Protein AF-A0A7J6TCJ9-F1 (afdb_monomer)

Organism: Perkinsus olseni (NCBI:txid32597)

Nearest PDB structures (foldseek):
  4j8g-assembly2_B  TM=9.022E-01  e=1.804E-10  Schizosaccharomyces pombe
  7s22-assembly1_A  TM=9.089E-01  e=1.099E-09  Schizosaccharomyces pombe
  8evl-assembly1_A  TM=9.127E-01  e=1.613E-09  Schizosaccharomyces pombe
  7v2w-assembly1_H  TM=7.581E-01  e=2.367E-09  Saccharomyces cerevisiae S288C
  8tid-assembly1_W  TM=6.369E-01  e=4.072E-07  Tetrahymena thermophila

Solvent-accessible surface area (backbone atoms only — not comparable to full-atom values): 16739 Å² total; per-residue (Å²): 138,80,87,88,88,87,84,89,84,86,88,82,92,80,90,77,82,78,88,77,82,79,76,83,80,81,81,84,82,80,67,94,77,75,74,81,82,80,75,91,73,89,65,86,64,64,60,61,60,52,52,59,50,50,52,56,53,48,57,58,51,62,66,60,77,70,70,65,88,71,73,84,77,81,81,87,78,90,66,98,53,58,77,63,29,65,30,65,27,78,70,47,83,41,35,35,40,34,11,17,55,78,21,29,33,40,35,33,36,54,51,95,95,46,76,45,85,68,43,66,39,42,75,56,87,26,30,17,45,15,37,32,45,21,63,75,36,51,35,36,40,39,14,11,52,64,18,37,37,37,31,37,49,43,68,52,58,70,40,97,82,44,68,45,60,61,58,78,37,78,34,77,76,70,83,33,28,23,43,22,47,41,45,36,57,84,37,48,30,39,35,31,21,14,53,76,13,34,32,42,28,28,36,50,49,96,55,103,74,44,53,46,77,72,34,63,38,67,85,80,42,91,27,28,17,57,42,68,46,56,40,84,86,47,67,32,35,38,37,34,24,79,67,48,30,39,39,32,28,30,63,90,77,38,46,74,76,46,73,50,64,79,47,71,65,58,53,51,48,53,51,51,49,54,54,56,60,66,65,65,81,78,82,84,85,81,134

InterPro domains:
  IPR001680 WD40 repeat [PF00400] (116-152)
  IPR001680 WD40 repeat [PF00400] (167-202)
  IPR001680 WD40 repeat [PF00400] (220-250)
  IPR001680 WD40 repeat [PS50082] (121-154)
  IPR001680 WD40 repeat [PS50082] (171-202)
  IPR001680 WD40 repeat [PS50082] (218-259)
  IPR001680 WD40 repeat [SM00320] (70-109)
  IPR001680 WD40 repeat [SM00320] (114-153)
  IPR001680 WD40 repeat [SM00320] (164-203)
  IPR001680 WD40 repeat [SM00320] (210-250)
  IPR015943 WD40/YVTN repeat-like-containing domain superfamily [G3DSA:2.130.10.10] (70-281)
  IPR019775 WD40 repeat, conserved site [PS00678] (140-154)
  IPR036322 WD40-repeat-containing domain superfamily [SSF50978] (79-257)
  IPR051179 Multifunctional WD repeat-containing protein [PTHR19857] (19-261)

Secondary structure (DSSP, 8-state):
-------------------------------TT----------TTHHHHHHHHHHHHHHHHHTTTT-------------SS-EEEEEE-SS-TTEEEEEETTS-EEEEEEETTEEEEEEEE---SS-EEEEEE-TTSSEEEEEETTS-EEEEEHHHHHSTT--SSS-SEEE--SSS-EEEEEE-TTSSEEEEEETTS-EEEEE--SSTTTT-EEEEE-SS-SS-EEEEEE-TTSS-EEEEETTSEEEEE-TTT--EEEEEE--HH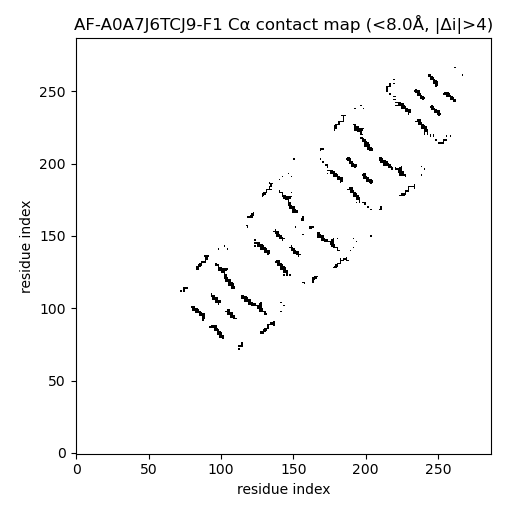HHHHHHHHHHHHHTSTTS----

pLDDT: mean 76.87, std 23.99, range [29.58, 98.62]

Structure (mmCIF, N/CA/C/O backbone):
data_AF-A0A7J6TCJ9-F1
#
_entry.id   AF-A0A7J6TCJ9-F1
#
loop_
_atom_site.group_PDB
_atom_site.id
_atom_site.type_symbol
_atom_site.label_atom_id
_atom_site.label_alt_id
_atom_site.label_comp_id
_atom_site.label_asym_id
_atom_site.label_entity_id
_atom_site.label_seq_id
_atom_site.pdbx_PDB_ins_code
_atom_site.Cartn_x
_atom_site.Cartn_y
_atom_site.Cartn_z
_atom_site.occupancy
_atom_site.B_iso_or_equiv
_atom_site.auth_seq_id
_atom_site.auth_comp_id
_atom_site.auth_asym_id
_atom_site.auth_atom_id
_atom_site.pdbx_PDB_model_num
ATOM 1 N N . MET A 1 1 ? 56.877 -35.461 18.879 1.00 40.47 1 MET A N 1
ATOM 2 C CA . MET A 1 1 ? 57.133 -36.526 17.887 1.00 40.47 1 MET A CA 1
ATOM 3 C C . MET A 1 1 ? 55.772 -36.875 17.297 1.00 40.47 1 MET A C 1
ATOM 5 O O . MET A 1 1 ? 55.010 -37.545 17.967 1.00 40.47 1 MET A O 1
ATOM 9 N N . SER A 1 2 ? 55.249 -36.148 16.312 1.00 33.81 2 SER A N 1
ATOM 10 C CA . SER A 1 2 ? 55.681 -35.976 14.910 1.00 33.81 2 SER A CA 1
ATOM 11 C C . SER A 1 2 ? 55.282 -37.160 14.005 1.00 33.81 2 SER A C 1
ATOM 13 O O . SER A 1 2 ? 55.986 -38.159 14.034 1.00 33.81 2 SER A O 1
ATOM 15 N N . ILE A 1 3 ? 54.135 -37.001 13.301 1.00 38.81 3 ILE A N 1
ATOM 16 C CA . ILE A 1 3 ? 53.774 -37.238 11.860 1.00 38.81 3 ILE A CA 1
ATOM 17 C C . ILE A 1 3 ? 54.433 -38.481 11.186 1.00 38.81 3 ILE A C 1
ATOM 19 O O . ILE A 1 3 ? 55.649 -38.596 11.319 1.00 38.81 3 ILE A O 1
ATOM 23 N N . PRO A 1 4 ? 53.746 -39.354 10.386 1.00 50.50 4 PRO A N 1
ATOM 24 C CA . PRO A 1 4 ? 52.999 -38.922 9.191 1.00 50.50 4 PRO A CA 1
ATOM 25 C C . PRO A 1 4 ? 51.775 -39.743 8.700 1.00 50.50 4 PRO A C 1
ATOM 27 O O . PRO A 1 4 ? 51.408 -40.743 9.314 1.00 50.50 4 PRO A O 1
ATOM 30 N N . PRO A 1 5 ? 51.095 -39.257 7.630 1.00 48.44 5 PRO A N 1
ATOM 31 C CA . PRO A 1 5 ? 49.806 -39.748 7.146 1.00 48.44 5 PRO A CA 1
ATOM 32 C C . PRO A 1 5 ? 49.964 -40.811 6.047 1.00 48.44 5 PRO A C 1
ATOM 34 O O . PRO A 1 5 ? 51.030 -40.938 5.448 1.00 48.44 5 PRO A O 1
ATOM 37 N N . SER A 1 6 ? 48.882 -41.525 5.724 1.00 38.62 6 SER A N 1
ATOM 38 C CA . SER A 1 6 ? 48.822 -42.413 4.557 1.00 38.62 6 SER A CA 1
ATOM 39 C C . SER A 1 6 ? 47.595 -42.122 3.687 1.00 38.62 6 SER A C 1
ATOM 41 O O . SER A 1 6 ? 46.464 -42.425 4.055 1.00 38.62 6 SER A O 1
ATOM 43 N N . THR A 1 7 ? 47.860 -41.551 2.517 1.00 36.81 7 THR A N 1
ATOM 44 C CA . THR A 1 7 ? 47.179 -41.800 1.226 1.00 36.81 7 THR A CA 1
ATOM 45 C C . THR A 1 7 ? 48.308 -42.136 0.224 1.00 36.81 7 THR A C 1
ATOM 47 O O . THR A 1 7 ? 49.454 -41.816 0.571 1.00 36.81 7 THR A O 1
ATOM 50 N N . PRO A 1 8 ? 48.099 -42.737 -0.973 1.00 45.88 8 PRO A N 1
ATOM 51 C CA . PRO A 1 8 ? 46.854 -42.921 -1.744 1.00 45.88 8 PRO A CA 1
ATOM 52 C C . PRO A 1 8 ? 46.691 -44.323 -2.405 1.00 45.88 8 PRO A C 1
ATOM 54 O O . PRO A 1 8 ? 47.587 -45.147 -2.319 1.00 45.88 8 PRO A O 1
ATOM 57 N N . ASP A 1 9 ? 45.553 -44.559 -3.071 1.00 33.03 9 ASP A N 1
ATOM 58 C CA . ASP A 1 9 ? 45.371 -45.346 -4.322 1.00 33.03 9 ASP A CA 1
ATOM 59 C C . ASP A 1 9 ? 43.882 -45.192 -4.708 1.00 33.03 9 ASP A C 1
ATOM 61 O O . ASP A 1 9 ? 43.009 -45.492 -3.899 1.00 33.03 9 ASP A O 1
ATOM 65 N N . LYS A 1 10 ? 43.470 -44.416 -5.721 1.00 37.50 10 LYS A N 1
ATOM 66 C CA . LYS A 1 10 ? 43.539 -44.566 -7.190 1.00 37.50 10 LYS A CA 1
ATOM 67 C C . LYS A 1 10 ? 42.945 -45.863 -7.769 1.00 37.50 10 LYS A C 1
ATOM 69 O O . LYS A 1 10 ? 43.479 -46.947 -7.597 1.00 37.50 10 LYS A O 1
ATOM 74 N N . ASP A 1 11 ? 41.888 -45.615 -8.549 1.00 32.09 11 ASP A N 1
ATOM 75 C CA . ASP A 1 11 ? 41.353 -46.347 -9.701 1.00 32.09 11 ASP A CA 1
ATOM 76 C C . ASP A 1 11 ? 40.503 -47.607 -9.471 1.00 32.09 11 ASP A C 1
ATOM 78 O O . ASP A 1 11 ? 41.000 -48.720 -9.359 1.00 32.09 11 ASP A O 1
ATOM 82 N N . ALA A 1 12 ? 39.181 -47.427 -9.580 1.00 36.00 12 ALA A N 1
ATOM 83 C CA . ALA A 1 12 ? 38.365 -48.192 -10.525 1.00 36.00 12 ALA A CA 1
ATOM 84 C C . ALA A 1 12 ? 37.045 -47.451 -10.800 1.00 36.00 12 ALA A C 1
ATOM 86 O O . ALA A 1 12 ? 36.208 -47.255 -9.922 1.00 36.00 12 ALA A O 1
ATOM 87 N N . SER A 1 13 ? 36.910 -47.021 -12.048 1.00 37.06 13 SER A N 1
ATOM 88 C CA . SER A 1 13 ? 35.701 -46.545 -12.707 1.00 37.06 13 SER A CA 1
ATOM 89 C C . SER A 1 13 ? 34.577 -47.581 -12.658 1.00 37.06 13 SER A C 1
ATOM 91 O O . SER A 1 13 ? 34.792 -48.709 -13.099 1.00 37.06 13 SER A O 1
ATOM 93 N N . ASP A 1 14 ? 33.370 -47.176 -12.263 1.00 36.66 14 ASP A N 1
ATOM 94 C CA . ASP A 1 14 ? 32.167 -47.777 -12.836 1.00 36.66 14 ASP A CA 1
ATOM 95 C C . ASP A 1 14 ? 31.048 -46.737 -12.972 1.00 36.66 14 ASP A C 1
ATOM 97 O O . ASP A 1 14 ? 30.489 -46.209 -12.009 1.00 36.66 14 ASP A O 1
ATOM 101 N N . THR A 1 15 ? 30.809 -46.405 -14.231 1.00 36.06 15 THR A N 1
ATOM 102 C CA . THR A 1 15 ? 29.722 -45.613 -14.792 1.00 36.06 15 THR A CA 1
ATOM 103 C C . THR A 1 15 ? 28.369 -46.231 -14.452 1.00 36.06 15 THR A C 1
ATOM 105 O O . THR A 1 15 ? 28.042 -47.309 -14.939 1.00 36.06 15 THR A O 1
ATOM 108 N N . ARG A 1 16 ? 27.525 -45.514 -13.702 1.00 35.09 16 ARG A N 1
ATOM 109 C CA . ARG A 1 16 ? 26.072 -45.727 -13.747 1.00 35.09 16 ARG A CA 1
ATOM 110 C C . ARG A 1 16 ? 25.422 -44.540 -14.435 1.00 35.09 16 ARG A C 1
ATOM 112 O O . ARG A 1 16 ? 25.486 -43.417 -13.947 1.00 35.09 16 ARG A O 1
ATOM 119 N N . GLN A 1 17 ? 24.885 -44.850 -15.612 1.00 35.59 17 GLN A N 1
ATOM 120 C CA . GLN A 1 17 ? 24.054 -44.006 -16.454 1.00 35.59 17 GLN A CA 1
ATOM 121 C C . GLN A 1 17 ? 22.924 -43.385 -15.632 1.00 35.59 17 GLN A C 1
ATOM 123 O O . GLN A 1 17 ? 22.267 -44.074 -14.852 1.00 35.59 17 GLN A O 1
ATOM 128 N N . GLY A 1 18 ? 22.751 -42.077 -15.810 1.00 34.06 18 GLY A N 1
ATOM 129 C CA . GLY A 1 18 ? 21.521 -41.386 -15.471 1.00 34.06 18 GLY A CA 1
ATOM 130 C C . GLY A 1 18 ? 20.470 -41.710 -16.523 1.00 34.06 18 GLY A C 1
ATOM 131 O O . GLY A 1 18 ? 20.753 -41.657 -17.720 1.00 34.06 18 GLY A O 1
ATOM 132 N N . ASP A 1 19 ? 19.278 -42.052 -16.056 1.00 32.28 19 ASP A N 1
ATOM 133 C CA . ASP A 1 19 ? 18.073 -42.037 -16.869 1.00 32.28 19 ASP A CA 1
ATOM 134 C C . ASP A 1 19 ? 17.638 -40.569 -16.995 1.00 32.28 19 ASP A C 1
ATOM 136 O O . ASP A 1 19 ? 17.026 -39.996 -16.094 1.00 32.28 19 ASP A O 1
ATOM 140 N N . GLU A 1 20 ? 18.052 -39.929 -18.088 1.00 37.69 20 GLU A N 1
ATOM 141 C CA . GLU A 1 20 ? 17.488 -38.663 -18.551 1.00 37.69 20 GLU A CA 1
ATOM 142 C C . GLU A 1 20 ? 16.154 -38.973 -19.245 1.00 37.69 20 GLU A C 1
ATOM 144 O O . GLU A 1 20 ? 16.124 -39.478 -20.369 1.00 37.69 20 GLU A O 1
ATOM 149 N N . GLU A 1 21 ? 15.039 -38.689 -18.570 1.00 34.53 21 GLU A N 1
ATOM 150 C CA . GLU A 1 21 ? 13.729 -38.592 -19.216 1.00 34.53 21 GLU A CA 1
ATOM 151 C C . GLU A 1 21 ? 13.757 -37.404 -20.188 1.00 34.53 21 GLU A C 1
ATOM 153 O O . GLU A 1 21 ? 13.659 -36.240 -19.799 1.00 34.53 21 GLU A O 1
ATOM 158 N N . GLN A 1 22 ? 13.924 -37.705 -21.476 1.00 32.66 22 GLN A N 1
ATOM 159 C CA . GLN A 1 22 ? 13.694 -36.759 -22.561 1.00 32.66 22 GLN A CA 1
ATOM 160 C C . GLN A 1 22 ? 12.190 -36.492 -22.646 1.00 32.66 22 GLN A C 1
ATOM 162 O O . GLN A 1 22 ? 11.429 -37.313 -23.154 1.00 32.66 22 GLN A O 1
ATOM 167 N N . GLN A 1 23 ? 11.753 -35.351 -22.118 1.00 34.69 23 GLN A N 1
ATOM 168 C CA . GLN A 1 23 ? 10.445 -34.797 -22.439 1.00 34.69 23 GLN A CA 1
ATOM 169 C C . GLN A 1 23 ? 10.568 -34.087 -23.789 1.00 34.69 23 GLN A C 1
ATOM 171 O O . GLN A 1 23 ? 11.254 -33.072 -23.906 1.00 34.69 23 GLN A O 1
ATOM 176 N N . GLU A 1 24 ? 9.957 -34.676 -24.816 1.00 34.47 24 GLU A N 1
ATOM 177 C CA . GLU A 1 24 ? 9.847 -34.100 -26.154 1.00 34.47 24 GLU A CA 1
ATOM 178 C C . GLU A 1 24 ? 9.149 -32.735 -26.069 1.00 34.47 24 GLU A C 1
ATOM 180 O O . GLU A 1 24 ? 8.038 -32.596 -25.559 1.00 34.47 24 GLU A O 1
ATOM 185 N N . GLN A 1 25 ? 9.857 -31.709 -26.528 1.00 34.53 25 GLN A N 1
ATOM 186 C CA . GLN A 1 25 ? 9.380 -30.343 -26.650 1.00 34.53 25 GLN A CA 1
ATOM 187 C C . GLN A 1 25 ? 8.645 -30.256 -27.995 1.00 34.53 25 GLN A C 1
ATOM 189 O O . GLN A 1 25 ? 9.278 -30.195 -29.046 1.00 34.53 25 GLN A O 1
ATOM 194 N N . GLU A 1 26 ? 7.313 -30.344 -27.986 1.00 30.25 26 GLU A N 1
ATOM 195 C CA . GLU A 1 26 ? 6.507 -30.053 -29.177 1.00 30.25 26 GLU A CA 1
ATOM 196 C C . GLU A 1 26 ? 6.474 -28.532 -29.389 1.00 30.25 26 GLU A C 1
ATOM 198 O O . GLU A 1 26 ? 5.732 -27.802 -28.729 1.00 30.25 26 GLU A O 1
ATOM 203 N N . ASP A 1 27 ? 7.311 -28.045 -30.305 1.00 29.58 27 ASP A N 1
ATOM 204 C CA . ASP A 1 27 ? 7.247 -26.676 -30.810 1.00 29.58 27 ASP A CA 1
ATOM 205 C C . ASP A 1 27 ? 5.964 -26.501 -31.641 1.00 29.58 27 ASP A C 1
ATOM 207 O O . ASP A 1 27 ? 5.879 -26.917 -32.799 1.00 29.58 27 ASP A O 1
ATOM 211 N N . ILE A 1 28 ? 4.945 -25.865 -31.058 1.00 34.69 28 ILE A N 1
ATOM 212 C CA . ILE A 1 28 ? 3.759 -25.420 -31.800 1.00 34.69 28 ILE A CA 1
ATOM 213 C C . ILE A 1 28 ? 4.149 -24.172 -32.604 1.00 34.69 28 ILE A C 1
ATOM 215 O O . ILE A 1 28 ? 4.170 -23.054 -32.088 1.00 34.69 28 ILE A O 1
ATOM 219 N N . TYR A 1 29 ? 4.470 -24.369 -33.882 1.00 29.88 29 TYR A N 1
ATOM 220 C CA . TYR A 1 29 ? 4.664 -23.293 -34.853 1.00 29.88 29 TYR A CA 1
ATOM 221 C C . TYR A 1 29 ? 3.292 -22.802 -35.343 1.00 29.88 29 TYR A C 1
ATOM 223 O O . TYR A 1 29 ? 2.627 -23.492 -36.112 1.00 29.88 29 TYR A O 1
ATOM 231 N N . ILE A 1 30 ? 2.845 -21.626 -34.889 1.00 37.78 30 ILE A N 1
ATOM 232 C CA . ILE A 1 30 ? 1.630 -20.976 -35.409 1.00 37.78 30 ILE A CA 1
ATOM 233 C C . ILE A 1 30 ? 2.035 -20.107 -36.602 1.00 37.78 30 ILE A C 1
ATOM 235 O O . ILE A 1 30 ? 2.800 -19.153 -36.451 1.00 37.78 30 ILE A O 1
ATOM 239 N N . ASN A 1 31 ? 1.538 -20.458 -37.788 1.00 33.50 31 ASN A N 1
ATOM 240 C CA . ASN A 1 31 ? 1.740 -19.694 -39.013 1.00 33.50 31 ASN A CA 1
ATOM 241 C C . ASN A 1 31 ? 0.905 -18.392 -38.957 1.00 33.50 31 ASN A C 1
ATOM 243 O O . ASN A 1 31 ? -0.293 -18.481 -38.685 1.00 33.50 31 ASN A O 1
ATOM 247 N N . PRO A 1 32 ? 1.472 -17.196 -39.209 1.00 35.59 32 PRO A N 1
ATOM 248 C CA . PRO A 1 32 ? 0.733 -15.931 -39.096 1.00 35.59 32 PRO A CA 1
ATOM 249 C C . PRO A 1 32 ? -0.384 -15.718 -40.134 1.00 35.59 32 PRO A C 1
ATOM 251 O O . PRO A 1 32 ? -1.122 -14.747 -40.007 1.00 35.59 32 PRO A O 1
ATOM 254 N N . ASP A 1 33 ? -0.513 -16.601 -41.131 1.00 35.66 33 ASP A N 1
ATOM 255 C CA . ASP A 1 33 ? -1.455 -16.460 -42.254 1.00 35.66 33 ASP A CA 1
ATOM 256 C C . ASP A 1 33 ? -2.662 -17.424 -42.203 1.00 35.66 33 ASP A C 1
ATOM 258 O O . ASP A 1 33 ? -3.471 -17.446 -43.132 1.00 35.66 33 ASP A O 1
ATOM 262 N N . ASP A 1 34 ? -2.835 -18.207 -41.130 1.00 35.00 34 ASP A N 1
ATOM 263 C CA . ASP A 1 34 ? -4.024 -19.058 -40.969 1.00 35.00 34 ASP A CA 1
ATOM 264 C C . ASP A 1 34 ? -5.220 -18.225 -40.469 1.00 35.00 34 ASP A C 1
ATOM 266 O O . ASP A 1 34 ? -5.532 -18.154 -39.278 1.00 35.00 34 ASP A O 1
ATOM 270 N N . CYS A 1 35 ? -5.906 -17.567 -41.405 1.00 33.09 35 CYS A N 1
ATOM 271 C CA . CYS A 1 35 ? -7.221 -16.978 -41.174 1.00 33.09 35 CYS A CA 1
ATOM 272 C C . CYS A 1 35 ? -8.241 -18.085 -40.861 1.00 33.09 35 CYS A C 1
ATOM 274 O O . CYS A 1 35 ? -8.529 -18.938 -41.700 1.00 33.09 35 CYS A O 1
ATOM 276 N N . ILE A 1 36 ? -8.818 -18.053 -39.659 1.00 35.22 36 ILE A N 1
ATOM 277 C CA . ILE A 1 36 ? -9.964 -18.890 -39.294 1.00 35.22 36 ILE A CA 1
ATOM 278 C C . ILE A 1 36 ? -11.191 -18.347 -40.037 1.00 35.22 36 ILE A C 1
ATOM 280 O O . ILE A 1 36 ? -11.694 -17.271 -39.719 1.00 35.22 36 ILE A O 1
ATOM 284 N N . ASP A 1 37 ? -11.652 -19.100 -41.033 1.00 33.31 37 ASP A N 1
ATOM 285 C CA . ASP A 1 37 ? -12.945 -18.923 -41.692 1.00 33.31 37 ASP A CA 1
ATOM 286 C C . ASP A 1 37 ? -14.067 -19.258 -40.693 1.00 33.31 37 ASP A C 1
ATOM 288 O O . ASP A 1 37 ? -14.311 -20.423 -40.364 1.00 33.31 37 ASP A O 1
ATOM 292 N N . LEU A 1 38 ? -14.707 -18.225 -40.138 1.00 35.50 38 LEU A N 1
ATOM 293 C CA . LEU A 1 38 ? -15.915 -18.368 -39.330 1.00 35.50 38 LEU A CA 1
ATOM 294 C C . LEU A 1 38 ? -17.115 -18.428 -40.275 1.00 35.50 38 LEU A C 1
ATOM 296 O O . LEU A 1 38 ? -17.722 -17.409 -40.600 1.00 35.50 38 LEU A O 1
ATOM 300 N N . GLY A 1 39 ? -17.438 -19.645 -40.711 1.00 30.48 39 GLY A N 1
ATOM 301 C CA . GLY A 1 39 ? -18.636 -19.927 -41.490 1.00 30.48 39 GLY A CA 1
ATOM 302 C C . GLY A 1 39 ? -19.907 -19.438 -40.790 1.00 30.48 39 GLY A C 1
ATOM 303 O O . GLY A 1 39 ? -20.115 -19.676 -39.599 1.00 30.48 39 GLY A O 1
ATOM 304 N N . GLU A 1 40 ? -20.758 -18.765 -41.562 1.00 42.56 40 GLU A N 1
ATOM 305 C CA . GLU A 1 40 ? -22.088 -18.323 -41.159 1.00 42.56 40 GLU A CA 1
ATOM 306 C C . GLU A 1 40 ? -22.953 -19.508 -40.707 1.00 42.56 40 GLU A C 1
ATOM 308 O O . GLU A 1 40 ? -23.251 -20.433 -41.466 1.00 42.56 40 GLU A O 1
ATOM 313 N N . GLY A 1 41 ? -23.389 -19.448 -39.454 1.00 33.03 41 GLY A N 1
ATOM 314 C CA . GLY A 1 41 ? -24.381 -20.334 -38.867 1.00 33.03 41 GLY A CA 1
ATOM 315 C C . GLY A 1 41 ? -25.066 -19.593 -37.731 1.00 33.03 41 GLY A C 1
ATOM 316 O O . GLY A 1 41 ? -24.656 -19.709 -36.582 1.00 33.03 41 GLY A O 1
ATOM 317 N N . VAL A 1 42 ? -26.061 -18.776 -38.073 1.00 37.91 42 VAL A N 1
ATOM 318 C CA . VAL A 1 42 ? -26.909 -18.077 -37.103 1.00 37.91 42 VAL A CA 1
ATOM 319 C C . VAL A 1 42 ? -27.802 -19.129 -36.444 1.00 37.91 42 VAL A C 1
ATOM 321 O O . VAL A 1 42 ? -28.629 -19.742 -37.120 1.00 37.91 42 VAL A O 1
ATOM 324 N N . ASP A 1 43 ? -27.597 -19.397 -35.153 1.00 36.28 43 ASP A N 1
ATOM 325 C CA . ASP A 1 43 ? -28.603 -20.077 -34.342 1.00 36.28 43 ASP A CA 1
ATOM 326 C C . ASP A 1 43 ? -29.557 -19.024 -33.757 1.00 36.28 43 ASP A C 1
ATOM 328 O O . ASP A 1 43 ? -29.140 -18.048 -33.138 1.00 36.28 43 ASP A O 1
ATOM 332 N N . ASP A 1 44 ? -30.860 -19.214 -33.973 1.00 39.94 44 ASP A N 1
ATOM 333 C CA . ASP A 1 44 ? -31.932 -18.348 -33.453 1.00 39.94 44 ASP A CA 1
ATOM 334 C C . ASP A 1 44 ? -32.150 -18.541 -31.930 1.00 39.94 44 ASP A C 1
ATOM 336 O O . ASP A 1 44 ? -33.197 -18.193 -31.385 1.00 39.94 44 ASP A O 1
ATOM 340 N N . SER A 1 45 ? -31.199 -19.161 -31.216 1.00 46.19 45 SER A N 1
ATOM 341 C CA . SER A 1 45 ? -31.318 -19.485 -29.784 1.00 46.19 45 SER A CA 1
ATOM 342 C C . SER A 1 45 ? -30.542 -18.507 -28.898 1.00 46.19 45 SER A C 1
ATOM 344 O O . SER A 1 45 ? -30.917 -18.300 -27.741 1.00 46.19 45 SER A O 1
ATOM 346 N N . ALA A 1 46 ? -29.498 -17.866 -29.431 1.00 45.06 46 ALA A N 1
ATOM 347 C CA . ALA A 1 46 ? -28.741 -16.829 -28.732 1.00 45.06 46 ALA A CA 1
ATOM 348 C C . ALA A 1 46 ? -29.497 -15.488 -28.622 1.00 45.06 46 ALA A C 1
ATOM 350 O O . ALA A 1 46 ? -29.329 -14.771 -27.633 1.00 45.06 46 ALA A O 1
ATOM 351 N N . GLU A 1 47 ? -30.362 -15.167 -29.588 1.00 40.34 47 GLU A N 1
ATOM 352 C CA . GLU A 1 47 ? -31.099 -13.893 -29.622 1.00 40.34 47 GLU A CA 1
ATOM 353 C C . GLU A 1 47 ? -32.205 -13.838 -28.549 1.00 40.34 47 GLU A C 1
ATOM 355 O O . GLU A 1 47 ? -32.368 -12.829 -27.865 1.00 40.34 47 GLU A O 1
ATOM 360 N N . VAL A 1 48 ? -32.875 -14.968 -28.287 1.00 43.12 48 VAL A N 1
ATOM 361 C CA . VAL A 1 48 ? -33.938 -15.069 -27.266 1.00 43.12 48 VAL A CA 1
ATOM 362 C C . VAL A 1 48 ? -33.377 -14.943 -25.838 1.00 43.12 48 VAL A C 1
ATOM 364 O O . VAL A 1 48 ? -34.024 -14.379 -24.959 1.00 43.12 48 VAL A O 1
ATOM 367 N N . ALA A 1 49 ? -32.145 -15.407 -25.601 1.00 43.03 49 ALA A N 1
ATOM 368 C CA . ALA A 1 49 ? -31.484 -15.303 -24.295 1.00 43.03 49 ALA A CA 1
ATOM 369 C C . ALA A 1 49 ? -30.912 -13.899 -24.006 1.00 43.03 49 ALA A C 1
ATOM 371 O O . ALA A 1 49 ? -30.710 -13.538 -22.841 1.00 43.03 49 ALA A O 1
ATOM 372 N N . ALA A 1 50 ? -30.633 -13.108 -25.046 1.00 43.75 50 ALA A N 1
ATOM 373 C CA . ALA A 1 50 ? -30.215 -11.715 -24.904 1.00 43.75 50 ALA A CA 1
ATOM 374 C C . ALA A 1 50 ? -31.401 -10.805 -24.539 1.00 43.75 50 ALA A C 1
ATOM 376 O O . ALA A 1 50 ? -31.245 -9.906 -23.711 1.00 43.75 50 ALA A O 1
ATOM 377 N N . ASP A 1 51 ? -32.586 -11.096 -25.080 1.00 44.41 51 ASP A N 1
ATOM 378 C CA . ASP A 1 51 ? -33.799 -10.295 -24.884 1.00 44.41 51 ASP A CA 1
ATOM 379 C C . ASP A 1 51 ? -34.388 -10.458 -23.464 1.00 44.41 51 ASP A C 1
ATOM 381 O O . ASP A 1 51 ? -34.734 -9.476 -22.805 1.00 44.41 51 ASP A O 1
ATOM 385 N N . GLU A 1 52 ? -34.362 -11.674 -22.894 1.00 46.72 52 GLU A N 1
ATOM 386 C CA . GLU A 1 52 ? -34.747 -11.888 -21.484 1.00 46.72 52 GLU A CA 1
ATOM 387 C C . GLU A 1 52 ? -33.789 -11.193 -20.495 1.00 46.72 52 GLU A C 1
ATOM 389 O O . GLU A 1 52 ? -34.217 -10.718 -19.442 1.00 46.72 52 GLU A O 1
ATOM 394 N N . ARG A 1 53 ? -32.493 -11.071 -20.822 1.00 44.69 53 ARG A N 1
ATOM 395 C CA . ARG A 1 53 ? -31.518 -10.336 -19.990 1.00 44.69 53 ARG A CA 1
ATOM 396 C C . ARG A 1 53 ? -31.673 -8.822 -20.094 1.00 44.69 53 ARG A C 1
ATOM 398 O O . ARG A 1 53 ? -31.430 -8.136 -19.102 1.00 44.69 53 ARG A O 1
ATOM 405 N N . ALA A 1 54 ? -32.075 -8.314 -21.257 1.00 49.00 54 ALA A N 1
ATOM 406 C CA . ALA A 1 54 ? -32.385 -6.903 -21.448 1.00 49.00 54 ALA A CA 1
ATOM 407 C C . ALA A 1 54 ? -33.646 -6.497 -20.665 1.00 49.00 54 ALA A C 1
ATOM 409 O O . ALA A 1 54 ? -33.642 -5.445 -20.029 1.00 49.00 54 ALA A O 1
ATOM 410 N N . GLY A 1 55 ? -34.666 -7.365 -20.614 1.00 44.72 55 GLY A N 1
ATOM 411 C CA . GLY A 1 55 ? -35.872 -7.151 -19.804 1.00 44.72 55 GLY A CA 1
ATOM 412 C C . GLY A 1 55 ? -35.590 -7.065 -18.299 1.00 44.72 55 GLY A C 1
ATOM 413 O O . GLY A 1 55 ? -36.054 -6.143 -17.638 1.00 44.72 55 GLY A O 1
ATOM 414 N N . VAL A 1 56 ? -34.743 -7.952 -17.761 1.00 49.97 56 VAL A N 1
ATOM 415 C CA . VAL A 1 56 ? -34.352 -7.915 -16.335 1.00 49.97 56 VAL A CA 1
ATOM 416 C C . VAL A 1 56 ? -33.449 -6.714 -16.018 1.00 49.97 56 VAL A C 1
ATOM 418 O O . VAL A 1 56 ? -33.522 -6.159 -14.923 1.00 49.97 56 VAL A O 1
ATOM 421 N N . ALA A 1 57 ? -32.599 -6.292 -16.961 1.00 46.69 57 ALA A N 1
ATOM 422 C CA . ALA A 1 57 ? -31.771 -5.096 -16.805 1.00 46.69 57 ALA A CA 1
ATOM 423 C C . ALA A 1 57 ? -32.603 -3.802 -16.838 1.00 46.69 57 ALA A C 1
ATOM 425 O O . ALA A 1 57 ? -32.293 -2.873 -16.095 1.00 46.69 57 ALA A O 1
ATOM 426 N N . ALA A 1 58 ? -33.663 -3.755 -17.652 1.00 50.16 58 ALA A N 1
ATOM 427 C CA . ALA A 1 58 ? -34.600 -2.636 -17.704 1.00 50.16 58 ALA A CA 1
ATOM 428 C C . ALA A 1 58 ? -35.464 -2.548 -16.431 1.00 50.16 58 ALA A C 1
ATOM 430 O O . ALA A 1 58 ? -35.569 -1.469 -15.855 1.00 50.16 58 ALA A O 1
ATOM 431 N N . ASP A 1 59 ? -35.967 -3.678 -15.918 1.00 45.41 59 ASP A N 1
ATOM 432 C CA . ASP A 1 59 ? -36.721 -3.718 -14.651 1.00 45.41 59 ASP A CA 1
ATOM 433 C C . ASP A 1 59 ? -35.854 -3.338 -13.430 1.00 45.41 59 ASP A C 1
ATOM 435 O O . ASP A 1 59 ? -36.339 -2.731 -12.475 1.00 45.41 59 ASP A O 1
ATOM 439 N N . LEU A 1 60 ? -34.550 -3.649 -13.448 1.00 46.81 60 LEU A N 1
ATOM 440 C CA . LEU A 1 60 ? -33.597 -3.20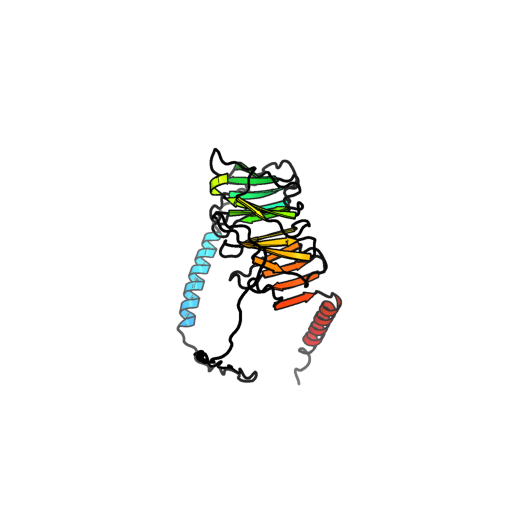3 -12.416 1.00 46.81 60 LEU A CA 1
ATOM 441 C C . LEU A 1 60 ? -33.263 -1.706 -12.508 1.00 46.81 60 LEU A C 1
ATOM 443 O O . LEU A 1 60 ? -32.895 -1.112 -11.496 1.00 46.81 60 LEU A O 1
ATOM 447 N N . LEU A 1 61 ? -33.373 -1.110 -13.698 1.00 46.12 61 LEU A N 1
ATOM 448 C CA . LEU A 1 61 ? -33.158 0.321 -13.926 1.00 46.12 61 LEU A CA 1
ATOM 449 C C . LEU A 1 61 ? -34.387 1.149 -13.531 1.00 46.12 61 LEU A C 1
ATOM 451 O O . LEU A 1 61 ? -34.215 2.201 -12.926 1.00 46.12 61 LEU A O 1
ATOM 455 N N . GLU A 1 62 ? -35.609 0.664 -13.771 1.00 46.72 62 GLU A N 1
ATOM 456 C CA . GLU A 1 62 ? -36.827 1.362 -13.321 1.00 46.72 62 GLU A CA 1
ATOM 457 C C . GLU A 1 62 ? -37.034 1.282 -11.797 1.00 46.72 62 GLU A C 1
ATOM 459 O O . GLU A 1 62 ? -37.588 2.203 -11.202 1.00 46.72 62 GLU A O 1
ATOM 464 N N . ALA A 1 63 ? -36.499 0.255 -11.125 1.00 45.59 63 ALA A N 1
ATOM 465 C CA . ALA A 1 63 ? -36.453 0.208 -9.660 1.00 45.59 63 ALA A CA 1
ATOM 466 C C . ALA A 1 63 ? -35.436 1.192 -9.036 1.00 45.59 63 ALA A C 1
ATOM 468 O O . ALA A 1 63 ? -35.454 1.393 -7.820 1.00 45.59 63 ALA A O 1
ATOM 469 N N . ALA A 1 64 ? -34.549 1.795 -9.838 1.00 47.44 64 ALA A N 1
ATOM 470 C CA . ALA A 1 64 ? -33.569 2.778 -9.370 1.00 47.44 64 ALA A CA 1
ATOM 471 C C . ALA A 1 64 ? -34.102 4.225 -9.379 1.00 47.44 64 ALA A C 1
ATOM 473 O O . ALA A 1 64 ? -33.494 5.088 -8.748 1.00 47.44 64 ALA A O 1
ATOM 474 N N . ASP A 1 65 ? -35.244 4.485 -10.026 1.00 39.97 65 ASP A N 1
ATOM 475 C CA . ASP A 1 65 ? -35.841 5.827 -10.135 1.00 39.97 65 ASP A CA 1
ATOM 476 C C . ASP A 1 65 ? -36.869 6.151 -9.025 1.00 39.97 65 ASP A C 1
ATOM 478 O O . ASP A 1 65 ? -37.455 7.234 -9.014 1.00 39.97 65 ASP A O 1
ATOM 482 N N . GLU A 1 66 ? -37.042 5.266 -8.033 1.00 47.28 66 GLU A N 1
ATOM 483 C CA . GLU A 1 66 ? -37.798 5.544 -6.795 1.00 47.28 66 GLU A CA 1
ATOM 484 C C . GLU A 1 66 ? -36.899 5.767 -5.557 1.00 47.28 66 GLU A C 1
ATOM 486 O O . GLU A 1 66 ? -37.377 5.721 -4.420 1.00 47.28 66 GLU A O 1
ATOM 491 N N . GLU A 1 67 ? -35.601 6.054 -5.725 1.00 52.34 67 GLU A N 1
ATOM 492 C CA . GLU A 1 67 ? -34.770 6.530 -4.609 1.00 52.34 67 GLU A CA 1
ATOM 493 C C . GLU A 1 67 ? -35.070 8.008 -4.303 1.00 52.34 67 GLU A C 1
ATOM 495 O O . GLU A 1 67 ? -34.403 8.934 -4.761 1.00 52.34 67 GLU A O 1
ATOM 500 N N . GLU A 1 68 ? -36.138 8.181 -3.519 1.00 50.16 68 GLU A N 1
ATOM 501 C CA . GLU A 1 68 ? -36.335 9.175 -2.459 1.00 50.16 68 GLU A CA 1
ATOM 502 C C . GLU A 1 68 ? -35.074 10.011 -2.183 1.00 50.16 68 GLU A C 1
ATOM 504 O O . GLU A 1 68 ? -34.018 9.430 -1.936 1.00 50.16 68 GLU A O 1
ATOM 509 N N . GLU A 1 69 ? -35.196 11.349 -2.214 1.00 48.50 69 GLU A N 1
ATOM 510 C CA . GLU A 1 69 ? -34.166 12.329 -1.829 1.00 48.50 69 GLU A CA 1
ATOM 511 C C . GLU A 1 69 ? -33.325 11.814 -0.649 1.00 48.50 69 GLU A C 1
ATOM 513 O O . GLU A 1 69 ? -33.650 12.027 0.520 1.00 48.50 69 GLU A O 1
ATOM 518 N N . ARG A 1 70 ? -32.227 11.107 -0.937 1.00 54.75 70 ARG A N 1
ATOM 519 C CA . ARG A 1 70 ? -31.273 10.712 0.088 1.00 54.75 70 ARG A CA 1
ATOM 520 C C . ARG A 1 70 ? -30.571 11.989 0.474 1.00 54.75 70 ARG A C 1
ATOM 522 O O . ARG A 1 70 ? -29.668 12.435 -0.234 1.00 54.75 70 ARG A O 1
ATOM 529 N N . ASP A 1 71 ? -31.031 12.584 1.572 1.00 53.34 71 ASP A N 1
ATOM 530 C CA . ASP A 1 71 ? -30.345 13.652 2.282 1.00 53.34 71 ASP A CA 1
ATOM 531 C C . ASP A 1 71 ? -28.842 13.403 2.180 1.00 53.34 71 ASP A C 1
ATOM 533 O O . ASP A 1 71 ? -28.335 12.382 2.655 1.00 53.34 71 ASP A O 1
ATOM 537 N N . ASN A 1 72 ? -28.147 14.308 1.491 1.00 55.38 72 ASN A N 1
ATOM 538 C CA . ASN A 1 72 ? -26.725 14.223 1.202 1.00 55.38 72 ASN A CA 1
ATOM 539 C C . ASN A 1 72 ? -25.953 14.324 2.531 1.00 55.38 72 ASN A C 1
ATOM 541 O O . ASN A 1 72 ? -25.501 15.394 2.939 1.00 55.38 72 ASN A O 1
ATOM 545 N N . CYS A 1 73 ? -25.883 13.217 3.266 1.00 68.25 73 CYS A N 1
ATOM 546 C CA . CYS A 1 73 ? -25.293 13.132 4.589 1.00 68.25 73 CYS A CA 1
ATOM 547 C C . CYS A 1 73 ? -23.774 13.088 4.453 1.00 68.25 73 CYS A C 1
ATOM 549 O O . CYS A 1 73 ? -23.158 12.025 4.407 1.00 68.25 73 CYS A O 1
ATOM 551 N N . SER A 1 74 ? -23.154 14.266 4.408 1.00 82.25 74 SER A N 1
ATOM 552 C CA . SER A 1 74 ? -21.717 14.392 4.627 1.00 82.25 74 SER A CA 1
ATOM 553 C C . SER A 1 74 ? -21.417 14.194 6.111 1.00 82.25 74 SER A C 1
ATOM 555 O O . SER A 1 74 ? -21.953 14.917 6.954 1.00 82.25 74 SER A O 1
ATOM 557 N N . ILE A 1 75 ? -20.537 13.251 6.434 1.00 86.81 75 ILE A N 1
ATOM 558 C CA . ILE A 1 75 ? -19.997 13.083 7.784 1.00 86.81 75 ILE A CA 1
ATOM 559 C C . ILE A 1 75 ? -18.537 13.527 7.746 1.00 86.81 75 ILE A C 1
ATOM 561 O O . ILE A 1 75 ? -17.778 13.086 6.885 1.00 86.81 75 ILE A O 1
ATOM 565 N N . THR A 1 76 ? -18.141 14.394 8.676 1.00 89.25 76 THR A N 1
ATOM 566 C CA . THR A 1 76 ? -16.768 14.902 8.774 1.00 89.25 76 THR A CA 1
ATOM 567 C C . THR A 1 76 ? -16.082 14.298 9.988 1.00 89.25 76 THR A C 1
ATOM 569 O O . THR A 1 76 ? -16.642 14.293 11.083 1.00 89.25 76 THR A O 1
ATOM 572 N N . TYR A 1 77 ? -14.848 13.840 9.803 1.00 91.88 77 TYR A N 1
ATOM 573 C CA . TYR A 1 77 ? -13.982 13.375 10.878 1.00 91.88 77 TYR A CA 1
ATOM 574 C C . TYR A 1 77 ? -12.695 14.216 10.891 1.00 91.88 77 TYR A C 1
ATOM 576 O O . TYR A 1 77 ? -12.045 14.331 9.849 1.00 91.88 77 TYR A O 1
ATOM 584 N N . PRO A 1 78 ? -12.341 14.859 12.019 1.00 93.69 78 PRO A N 1
ATOM 585 C CA . PRO A 1 78 ? -11.143 15.682 12.100 1.00 93.69 78 PRO A CA 1
ATOM 586 C C . PRO A 1 78 ? -9.902 14.811 12.322 1.00 93.69 78 PRO A C 1
ATOM 588 O O . PRO A 1 78 ? -9.775 14.160 13.357 1.00 93.69 78 PRO A O 1
ATOM 591 N N . PHE A 1 79 ? -8.965 14.852 11.378 1.00 93.94 79 PHE A N 1
ATOM 592 C CA . PHE A 1 79 ? -7.635 14.275 11.558 1.00 93.94 79 PHE A CA 1
ATOM 593 C C . PHE A 1 79 ? -6.698 15.253 12.268 1.00 93.94 79 PHE A C 1
ATOM 595 O O . PHE A 1 79 ? -6.896 16.470 12.251 1.00 93.94 79 PHE A O 1
ATOM 602 N N . THR A 1 80 ? -5.665 14.703 12.900 1.00 91.06 80 THR A N 1
ATOM 603 C CA . THR A 1 80 ? -4.619 15.486 13.574 1.00 91.06 80 THR A CA 1
ATOM 604 C C . THR A 1 80 ? -3.648 16.155 12.598 1.00 91.06 80 THR A C 1
ATOM 606 O O . THR A 1 80 ? -2.985 17.116 12.983 1.00 91.06 80 THR A O 1
ATOM 609 N N . ASP A 1 81 ? -3.592 15.674 11.355 1.00 96.25 81 ASP A N 1
ATOM 610 C CA . ASP A 1 81 ? -2.796 16.218 10.253 1.00 96.25 81 ASP A CA 1
ATOM 611 C C . ASP A 1 81 ? -3.441 15.859 8.893 1.00 96.25 81 ASP A C 1
ATOM 613 O O . ASP A 1 81 ? -4.524 15.266 8.856 1.00 96.25 81 ASP A O 1
ATOM 617 N N . ALA A 1 82 ? -2.807 16.218 7.775 1.00 97.44 82 ALA A N 1
ATOM 618 C CA . ALA A 1 82 ? -3.290 15.926 6.429 1.00 97.44 82 ALA A CA 1
ATOM 619 C C . ALA A 1 82 ? -3.462 14.415 6.183 1.00 97.44 82 ALA A C 1
ATOM 621 O O . ALA A 1 82 ? -2.549 13.621 6.417 1.00 97.44 82 ALA A O 1
ATOM 622 N N . ALA A 1 83 ? -4.630 14.035 5.658 1.00 97.81 83 ALA A N 1
ATOM 623 C CA . ALA A 1 83 ? -4.892 12.695 5.147 1.00 97.81 83 ALA A CA 1
ATOM 624 C C . ALA A 1 83 ? -4.335 12.569 3.725 1.00 97.81 83 ALA A C 1
ATOM 626 O O . ALA A 1 83 ? -4.770 13.284 2.821 1.00 97.81 83 ALA A O 1
ATOM 627 N N . LEU A 1 84 ? -3.366 11.673 3.538 1.00 97.88 84 LEU A N 1
ATOM 628 C CA . LEU A 1 84 ? -2.627 11.527 2.280 1.00 97.88 84 LEU A CA 1
ATOM 629 C C . LEU A 1 84 ? -3.182 10.402 1.404 1.00 97.88 84 LEU A C 1
ATOM 631 O O . LEU A 1 84 ? -3.118 10.472 0.180 1.00 97.88 84 LEU A O 1
ATOM 635 N N . CYS A 1 85 ? -3.750 9.370 2.025 1.00 98.00 85 CYS A N 1
ATOM 636 C CA . CYS A 1 85 ? -4.325 8.224 1.333 1.00 98.00 85 CYS A CA 1
ATOM 637 C C . CYS A 1 85 ? -5.427 7.569 2.170 1.00 98.00 85 CYS A C 1
ATOM 639 O O . CYS A 1 85 ? -5.504 7.764 3.385 1.00 98.00 85 CYS A O 1
ATOM 641 N N . LEU A 1 86 ? -6.270 6.763 1.524 1.00 97.88 86 LEU A N 1
ATOM 642 C CA . LEU A 1 86 ? -7.295 5.974 2.200 1.00 97.88 86 LEU A CA 1
ATOM 643 C C . LEU A 1 86 ? -7.532 4.631 1.504 1.00 97.88 86 LEU A C 1
ATOM 645 O O . LEU A 1 86 ? -7.351 4.508 0.294 1.00 97.88 86 LEU A O 1
ATOM 649 N N . ALA A 1 87 ? -7.997 3.645 2.266 1.00 98.12 87 ALA A N 1
ATOM 650 C CA . ALA A 1 87 ? -8.463 2.364 1.747 1.00 98.12 87 ALA A CA 1
ATOM 651 C C . ALA A 1 87 ? -9.679 1.876 2.539 1.00 98.12 87 ALA A C 1
ATOM 653 O O . ALA A 1 87 ? -9.704 1.968 3.765 1.00 98.12 87 ALA A O 1
ATOM 654 N N . ALA A 1 88 ? -10.669 1.315 1.847 1.00 97.75 88 ALA A N 1
ATOM 655 C CA . ALA A 1 88 ? -11.791 0.623 2.473 1.00 97.75 88 ALA A CA 1
ATOM 656 C C . ALA A 1 88 ? -11.482 -0.873 2.599 1.00 97.75 88 ALA A C 1
ATOM 658 O O . ALA A 1 88 ? -10.889 -1.470 1.696 1.00 97.75 88 ALA A O 1
ATOM 659 N N . ASN A 1 89 ? -11.888 -1.489 3.707 1.00 97.88 89 ASN A N 1
ATOM 660 C CA . ASN A 1 89 ? -11.731 -2.925 3.876 1.00 97.88 89 ASN A CA 1
ATOM 661 C C . ASN A 1 89 ? -12.704 -3.667 2.930 1.00 97.88 89 ASN A C 1
ATOM 663 O O . ASN A 1 89 ? -13.912 -3.418 2.969 1.00 97.88 89 ASN A O 1
ATOM 667 N N . PRO A 1 90 ? -12.215 -4.587 2.075 1.00 96.38 90 PRO A N 1
ATOM 668 C CA . PRO A 1 90 ? -13.047 -5.256 1.075 1.00 96.38 90 PRO A CA 1
ATOM 669 C C . PRO A 1 90 ? -14.017 -6.294 1.662 1.00 96.38 90 PRO A C 1
ATOM 671 O O . PRO A 1 90 ? -14.896 -6.763 0.941 1.00 96.38 90 PRO A O 1
ATOM 674 N N . LYS A 1 91 ? -13.859 -6.687 2.935 1.00 95.94 91 LYS A N 1
ATOM 675 C CA . LYS A 1 91 ? -14.748 -7.630 3.638 1.00 95.94 91 LYS A CA 1
ATOM 676 C C . LYS A 1 91 ? -15.630 -6.974 4.692 1.00 95.94 91 LYS A C 1
ATOM 678 O O . LYS A 1 91 ? -16.748 -7.434 4.899 1.00 95.94 91 LYS A O 1
ATOM 683 N N . ASP A 1 92 ? -15.149 -5.918 5.338 1.00 95.31 92 ASP A N 1
ATOM 684 C CA . ASP A 1 92 ? -15.930 -5.104 6.272 1.00 95.31 92 ASP A CA 1
ATOM 685 C C . ASP A 1 92 ? -16.042 -3.674 5.733 1.00 95.31 92 ASP A C 1
ATOM 687 O O . ASP A 1 92 ? -15.217 -2.815 6.034 1.00 95.31 92 ASP A O 1
ATOM 691 N N . HIS A 1 93 ? -17.088 -3.401 4.951 1.00 92.31 93 HIS A N 1
ATOM 692 C CA . HIS A 1 93 ? -17.306 -2.097 4.308 1.00 92.31 93 HIS A CA 1
ATOM 693 C C . HIS A 1 93 ? -17.520 -0.933 5.288 1.00 92.31 93 HI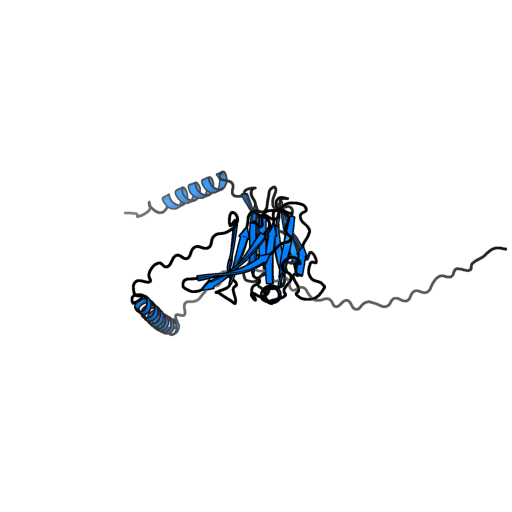S A C 1
ATOM 695 O O . HIS A 1 93 ? -17.592 0.218 4.862 1.00 92.31 93 HIS A O 1
ATOM 701 N N . THR A 1 94 ? -17.626 -1.208 6.591 1.00 94.88 94 THR A N 1
ATOM 702 C CA . THR A 1 94 ? -17.677 -0.162 7.617 1.00 94.88 94 THR A CA 1
ATOM 703 C C . THR A 1 94 ? -16.289 0.302 8.039 1.00 94.88 94 THR A C 1
ATOM 705 O O . THR A 1 94 ? -16.179 1.330 8.695 1.00 94.88 94 THR A O 1
ATOM 708 N N . VAL A 1 95 ? -15.225 -0.425 7.693 1.00 97.00 95 VAL A N 1
ATOM 709 C CA . VAL A 1 95 ? -13.863 -0.148 8.156 1.00 97.00 95 VAL A CA 1
ATOM 710 C C . VAL A 1 95 ? -13.043 0.520 7.059 1.00 97.00 95 VAL A C 1
ATOM 712 O O . VAL A 1 95 ? -12.942 0.019 5.939 1.00 97.00 95 VAL A O 1
ATOM 715 N N . VAL A 1 96 ? -12.406 1.635 7.411 1.00 97.94 96 VAL A N 1
ATOM 716 C CA . VAL A 1 96 ? -11.523 2.408 6.531 1.00 97.94 96 VAL A CA 1
ATOM 717 C C . VAL A 1 96 ? -10.191 2.642 7.233 1.00 97.94 96 VAL A C 1
ATOM 719 O O . VAL A 1 96 ? -10.158 2.914 8.431 1.00 97.94 96 VAL A O 1
ATOM 722 N N . ALA A 1 97 ? -9.095 2.536 6.489 1.00 98.31 97 ALA A N 1
ATOM 723 C CA . ALA A 1 97 ? -7.765 2.945 6.921 1.00 98.31 97 ALA A CA 1
ATOM 724 C C . ALA A 1 97 ? -7.372 4.243 6.213 1.00 98.31 97 ALA A C 1
ATOM 726 O O . ALA A 1 97 ? -7.658 4.405 5.026 1.00 98.31 97 ALA A O 1
ATOM 727 N N . VAL A 1 98 ? -6.705 5.145 6.927 1.00 98.50 98 VAL A N 1
ATOM 728 C CA . VAL A 1 98 ? -6.246 6.440 6.414 1.00 98.50 98 VAL A CA 1
ATOM 729 C C . VAL A 1 98 ? -4.788 6.637 6.809 1.00 98.50 98 VAL A C 1
ATOM 731 O O . VAL A 1 98 ? -4.457 6.515 7.985 1.00 98.50 98 VAL A O 1
ATOM 734 N N . GLY A 1 99 ? -3.918 6.917 5.840 1.00 98.38 99 GLY A N 1
ATOM 735 C CA . GLY A 1 99 ? -2.522 7.285 6.094 1.00 98.38 99 GLY A CA 1
ATOM 736 C C . GLY A 1 99 ? -2.378 8.796 6.244 1.00 98.38 99 GLY A C 1
ATOM 737 O O . GLY A 1 99 ? -2.981 9.553 5.474 1.00 98.38 99 GLY A O 1
ATOM 738 N N . LEU A 1 100 ? -1.616 9.233 7.246 1.00 98.44 100 LEU A N 1
ATOM 739 C CA . LEU A 1 100 ? -1.467 10.640 7.607 1.00 98.44 100 LEU A CA 1
ATOM 740 C C . LEU A 1 100 ? -0.030 11.132 7.418 1.00 98.44 100 LEU A C 1
ATOM 742 O O . LEU A 1 100 ? 0.936 10.368 7.467 1.00 98.44 100 LEU A O 1
ATOM 746 N N . GLN A 1 101 ? 0.108 12.448 7.264 1.00 98.19 101 GLN A N 1
ATOM 747 C CA . GLN A 1 101 ? 1.404 13.121 7.171 1.00 98.19 101 GLN A CA 1
ATOM 748 C C . GLN A 1 101 ? 2.223 13.059 8.475 1.00 98.19 101 GLN A C 1
ATOM 750 O O . GLN A 1 101 ? 3.447 13.129 8.450 1.00 98.19 101 GLN A O 1
ATOM 755 N N . ASN A 1 102 ? 1.574 12.870 9.622 1.00 97.12 102 ASN A N 1
ATOM 756 C CA . ASN A 1 102 ? 2.212 12.886 10.937 1.00 97.12 102 ASN A CA 1
ATOM 757 C C . ASN A 1 102 ? 2.755 11.527 11.400 1.00 97.12 102 ASN A C 1
ATOM 759 O O . ASN A 1 102 ? 2.625 11.229 12.578 1.00 97.12 102 ASN A O 1
ATOM 763 N N . ASP A 1 103 ? 3.295 10.707 10.496 1.00 96.94 103 ASP A N 1
ATOM 764 C CA . ASP A 1 103 ? 3.842 9.360 10.762 1.00 96.94 103 ASP A CA 1
ATOM 765 C C . ASP A 1 103 ? 2.862 8.258 11.203 1.00 96.94 103 ASP A C 1
ATOM 767 O O . ASP A 1 103 ? 3.259 7.106 11.405 1.00 96.94 103 ASP A O 1
ATOM 771 N N . THR A 1 104 ? 1.567 8.560 11.294 1.00 97.44 104 THR A N 1
ATOM 772 C CA . THR A 1 104 ? 0.564 7.584 11.733 1.00 97.44 104 THR A CA 1
ATOM 773 C C . THR A 1 104 ? -0.391 7.166 10.623 1.00 97.44 104 THR A C 1
ATOM 775 O O . THR A 1 104 ? -0.571 7.847 9.613 1.00 97.44 104 THR A O 1
ATOM 778 N N . ALA A 1 105 ? -1.036 6.019 10.826 1.00 97.56 105 ALA A N 1
ATOM 779 C CA . ALA A 1 105 ? -2.251 5.666 10.105 1.00 97.56 105 ALA A CA 1
ATOM 780 C C . ALA A 1 105 ? -3.401 5.473 11.098 1.00 97.56 105 ALA A C 1
ATOM 782 O O . ALA A 1 105 ? -3.207 4.955 12.197 1.00 97.56 105 ALA A O 1
ATOM 783 N N . GLU A 1 106 ? -4.609 5.867 10.718 1.00 96.62 106 GLU A N 1
ATOM 784 C CA . GLU A 1 106 ? -5.808 5.705 11.536 1.00 96.62 106 GLU A CA 1
ATOM 785 C C . GLU A 1 106 ? -6.738 4.663 10.919 1.00 96.62 106 GLU A C 1
ATOM 787 O O . GLU A 1 106 ? -7.005 4.667 9.718 1.00 96.62 106 GLU A O 1
ATOM 792 N N . LEU A 1 107 ? -7.242 3.764 11.762 1.00 96.50 107 LEU A N 1
ATOM 793 C CA . LEU A 1 107 ? -8.301 2.828 11.418 1.00 96.50 107 LEU A CA 1
ATOM 794 C C . LEU A 1 107 ? -9.608 3.361 11.995 1.00 96.50 107 LEU A C 1
ATOM 796 O O . LEU A 1 107 ? -9.702 3.599 13.201 1.00 96.50 107 LEU A O 1
ATOM 800 N N . LEU A 1 108 ? -10.612 3.526 11.147 1.00 96.38 108 LEU A N 1
ATOM 801 C CA . LEU A 1 108 ? -11.893 4.135 11.476 1.00 96.38 108 LEU A CA 1
ATOM 802 C C . LEU A 1 108 ? -13.031 3.173 11.152 1.00 96.38 108 LEU A C 1
ATOM 804 O O . LEU A 1 108 ? -12.936 2.370 10.222 1.00 96.38 108 LEU A O 1
ATOM 808 N N . ARG A 1 109 ? -14.132 3.299 11.891 1.00 95.88 109 ARG A N 1
ATOM 809 C CA . ARG A 1 109 ? -15.419 2.715 11.529 1.00 95.88 109 ARG A CA 1
ATOM 810 C C . ARG A 1 109 ? -16.385 3.808 11.109 1.00 95.88 109 ARG A C 1
ATOM 812 O O . ARG A 1 109 ? -16.644 4.730 11.875 1.00 95.88 109 ARG A O 1
ATOM 819 N N . ILE A 1 110 ? -16.955 3.666 9.926 1.00 94.25 110 ILE A N 1
ATOM 820 C CA . ILE A 1 110 ? -17.965 4.552 9.368 1.00 94.25 110 ILE A CA 1
ATOM 821 C C . ILE A 1 110 ? -19.321 3.861 9.487 1.00 94.25 110 ILE A C 1
ATOM 823 O O . ILE A 1 110 ? -19.501 2.717 9.062 1.00 94.25 110 ILE A O 1
ATOM 827 N N . ARG A 1 111 ? -20.284 4.561 10.080 1.00 91.44 111 ARG A N 1
ATOM 828 C CA . ARG A 1 111 ? -21.696 4.180 10.113 1.00 91.44 111 ARG A CA 1
ATOM 829 C C . ARG A 1 111 ? -22.540 5.340 9.590 1.00 91.44 111 ARG A C 1
ATOM 831 O O . ARG A 1 111 ? -22.069 6.478 9.580 1.00 91.44 111 ARG A O 1
ATOM 838 N N . PRO A 1 112 ? -23.795 5.094 9.185 1.00 85.75 112 PRO A N 1
ATOM 839 C CA . PRO A 1 112 ? -24.718 6.181 8.891 1.00 85.75 112 PRO A CA 1
ATOM 840 C C . PRO A 1 112 ? -24.766 7.176 10.062 1.00 85.75 112 PRO A C 1
ATOM 842 O O . PRO A 1 112 ? -25.099 6.809 11.187 1.00 85.75 112 PRO A O 1
ATOM 845 N N . GLY A 1 113 ? -24.374 8.423 9.801 1.00 85.81 113 GLY A N 1
ATOM 846 C CA . GLY A 1 113 ? -24.354 9.516 10.774 1.00 85.81 113 GLY A CA 1
ATOM 847 C C . GLY A 1 113 ? -23.190 9.541 11.777 1.00 85.81 113 GLY A C 1
ATOM 848 O O . GLY A 1 113 ? -23.148 10.468 12.586 1.00 85.81 113 GLY A O 1
ATOM 849 N N . SER A 1 114 ? -22.241 8.595 11.761 1.00 89.19 114 SER A N 1
ATOM 850 C CA . SER A 1 114 ? -21.092 8.634 12.681 1.00 89.19 114 SER A CA 1
ATOM 851 C C . SER A 1 114 ? -19.796 8.051 12.112 1.00 89.19 114 SER A C 1
ATOM 853 O O . SER A 1 114 ? -19.790 7.135 11.291 1.00 89.19 114 SER A O 1
ATOM 855 N N . VAL A 1 115 ? -18.670 8.576 12.601 1.00 94.81 115 VAL A N 1
ATOM 856 C CA . VAL A 1 115 ? -17.334 8.002 12.409 1.00 94.81 115 VAL A CA 1
ATOM 857 C C . VAL A 1 115 ? -16.728 7.748 13.784 1.00 94.81 115 VAL A C 1
ATOM 859 O O . VAL A 1 115 ? -16.690 8.643 14.628 1.00 94.81 115 VAL A O 1
ATOM 862 N N . GLU A 1 116 ? -16.274 6.522 14.012 1.00 93.56 116 GLU A N 1
ATOM 863 C CA . GLU A 1 116 ? -15.672 6.073 15.263 1.00 93.56 116 GLU A CA 1
ATOM 864 C C . GLU A 1 116 ? -14.197 5.721 15.033 1.00 93.56 116 GLU A C 1
ATOM 866 O O . GLU A 1 116 ? -13.909 4.831 14.227 1.00 93.56 116 GLU A O 1
ATOM 871 N N . PRO A 1 117 ? -13.247 6.360 15.738 1.00 93.69 117 PRO A N 1
ATOM 872 C CA . PRO A 1 117 ? -11.856 5.941 15.687 1.00 93.69 117 PRO A CA 1
ATOM 873 C C . PRO A 1 117 ? -11.700 4.571 16.336 1.00 93.69 117 PRO A C 1
ATOM 875 O O . PRO A 1 117 ? -12.073 4.368 17.493 1.00 93.69 117 PRO A O 1
ATOM 878 N N . LEU A 1 118 ? -11.131 3.625 15.594 1.00 93.00 118 LEU A N 1
ATOM 879 C CA . LEU A 1 118 ? -10.833 2.295 16.103 1.00 93.00 118 LEU A CA 1
ATOM 880 C C . LEU A 1 118 ? -9.429 2.268 16.682 1.00 93.00 118 LEU A C 1
ATOM 882 O O . LEU A 1 118 ? -9.282 1.937 17.855 1.00 93.00 118 LEU A O 1
ATOM 886 N N . ARG A 1 119 ? -8.404 2.609 15.895 1.00 94.44 119 ARG A N 1
ATOM 887 C CA . ARG A 1 119 ? -6.994 2.545 16.313 1.00 94.44 119 ARG A CA 1
ATOM 888 C C . ARG A 1 119 ? -6.136 3.598 15.623 1.00 94.44 119 ARG A C 1
ATOM 890 O O . ARG A 1 119 ? -6.416 3.983 14.495 1.00 94.44 119 ARG A O 1
ATOM 897 N N . ILE A 1 120 ? -5.051 3.975 16.299 1.00 94.75 120 ILE A N 1
ATOM 898 C CA . ILE A 1 120 ? -3.943 4.751 15.737 1.00 94.75 120 ILE A CA 1
ATOM 899 C C . ILE A 1 120 ? -2.745 3.807 15.631 1.00 94.75 120 ILE A C 1
ATOM 901 O O . ILE A 1 120 ? -2.286 3.267 16.639 1.00 94.75 120 ILE A O 1
ATOM 905 N N . LEU A 1 121 ? -2.270 3.600 14.412 1.00 96.31 121 LEU A N 1
ATOM 906 C CA . LEU A 1 121 ? -1.143 2.750 14.055 1.00 96.31 121 LEU A CA 1
ATOM 907 C C . LEU A 1 121 ? 0.124 3.592 14.150 1.00 96.31 121 LEU A C 1
ATOM 909 O O . LEU A 1 121 ? 0.286 4.559 13.405 1.00 96.31 121 LEU A O 1
ATOM 913 N N . ARG A 1 122 ? 0.999 3.244 15.094 1.00 95.50 122 ARG A N 1
ATOM 914 C CA . ARG A 1 122 ? 2.252 3.961 15.356 1.00 95.50 122 ARG A CA 1
ATOM 915 C C . ARG A 1 122 ? 3.439 3.087 15.003 1.00 95.50 122 ARG A C 1
ATOM 917 O O . ARG A 1 122 ? 3.401 1.881 15.217 1.00 95.50 122 ARG A O 1
ATOM 924 N N . GLY A 1 123 ? 4.518 3.704 14.541 1.00 93.00 123 GLY A N 1
ATOM 925 C CA . GLY A 1 123 ? 5.792 3.015 14.337 1.00 93.00 123 GLY A CA 1
ATOM 926 C C . GLY A 1 123 ? 6.479 3.337 13.020 1.00 93.00 123 GLY A C 1
ATOM 927 O O . GLY A 1 123 ? 7.621 2.913 12.850 1.00 93.00 123 GLY A O 1
ATOM 928 N N . HIS A 1 124 ? 5.813 4.046 12.105 1.00 96.69 124 HIS A N 1
ATOM 929 C CA . HIS A 1 124 ? 6.524 4.777 11.062 1.00 96.69 124 HIS A CA 1
ATOM 930 C C . HIS A 1 124 ? 7.204 6.009 11.670 1.00 96.69 124 HIS A C 1
ATOM 932 O O . HIS A 1 124 ? 6.830 6.450 12.759 1.00 96.69 124 HIS A O 1
ATOM 938 N N . THR A 1 125 ? 8.237 6.516 11.003 1.00 96.81 125 THR A N 1
ATOM 939 C CA . THR A 1 125 ? 8.972 7.723 11.434 1.00 96.81 125 THR A CA 1
ATOM 940 C C . THR A 1 125 ? 8.868 8.880 10.442 1.00 96.81 125 THR A C 1
ATOM 942 O O . THR A 1 125 ? 9.540 9.893 10.614 1.00 96.81 125 THR A O 1
ATOM 945 N N . ASP A 1 126 ? 8.049 8.716 9.404 1.00 97.50 126 ASP A N 1
ATOM 946 C CA . ASP A 1 126 ? 7.709 9.727 8.404 1.00 97.50 126 ASP A CA 1
ATOM 947 C C . ASP A 1 126 ? 6.296 9.446 7.850 1.00 97.50 126 ASP A C 1
ATOM 949 O O . ASP A 1 126 ? 5.697 8.401 8.126 1.00 97.50 126 ASP A O 1
ATOM 953 N N . SER A 1 127 ? 5.776 10.373 7.051 1.00 98.12 127 SER A N 1
ATOM 954 C CA . SER A 1 127 ? 4.459 10.385 6.410 1.00 98.12 127 SER A CA 1
ATOM 955 C C . SER A 1 127 ? 4.036 9.018 5.874 1.00 98.12 127 SER A C 1
ATOM 957 O O . SER A 1 127 ? 4.773 8.383 5.118 1.00 98.12 127 SER A O 1
ATOM 959 N N . VAL A 1 128 ? 2.819 8.583 6.214 1.00 98.44 128 VAL A N 1
ATOM 960 C CA . VAL A 1 128 ? 2.200 7.378 5.650 1.00 98.44 128 VAL A CA 1
ATOM 961 C C . VAL A 1 128 ? 1.434 7.769 4.392 1.00 98.44 128 VAL A C 1
ATOM 963 O O . VAL A 1 128 ? 0.312 8.274 4.450 1.00 98.44 128 VAL A O 1
ATOM 966 N N . VAL A 1 129 ? 2.055 7.542 3.239 1.00 97.94 129 VAL A N 1
ATOM 967 C CA . VAL A 1 129 ? 1.565 8.029 1.941 1.00 97.94 129 VAL A CA 1
ATOM 968 C C . VAL A 1 129 ? 0.724 7.011 1.181 1.00 97.94 129 VAL A C 1
ATOM 970 O O . VAL A 1 129 ? 0.047 7.365 0.220 1.00 97.94 129 VAL A O 1
ATOM 973 N N . SER A 1 130 ? 0.723 5.747 1.611 1.00 98.25 130 SER A N 1
ATOM 974 C CA . SER A 1 130 ? -0.072 4.706 0.964 1.00 98.25 130 SER A CA 1
ATOM 975 C C . SER A 1 130 ? -0.574 3.666 1.961 1.00 98.25 130 SER A C 1
ATOM 977 O O . SER A 1 130 ? 0.168 3.222 2.838 1.00 98.25 130 SER A O 1
ATOM 979 N N . VAL A 1 131 ? -1.835 3.252 1.820 1.00 98.62 131 VAL A N 1
ATOM 980 C CA . VAL A 1 131 ? -2.454 2.192 2.623 1.00 98.62 131 VAL A CA 1
ATOM 981 C C . VAL A 1 131 ? -3.260 1.255 1.730 1.00 98.62 131 VAL A C 1
ATOM 983 O O . VAL A 1 131 ? -3.896 1.700 0.777 1.00 98.62 131 VAL A O 1
ATOM 986 N N . ALA A 1 132 ? -3.261 -0.043 2.036 1.00 98.38 132 ALA A N 1
ATOM 987 C CA . ALA A 1 132 ? -4.035 -1.027 1.282 1.00 98.38 132 ALA A CA 1
ATOM 988 C C . ALA A 1 132 ? -4.413 -2.240 2.139 1.00 98.38 132 ALA A C 1
ATOM 990 O O . ALA A 1 132 ? -3.573 -2.795 2.850 1.00 98.38 132 ALA A O 1
ATOM 991 N N . PHE A 1 133 ? -5.661 -2.696 2.031 1.00 98.12 133 PHE A N 1
ATOM 992 C CA . PHE A 1 133 ? -6.095 -3.964 2.620 1.00 98.12 133 PHE A CA 1
ATOM 993 C C . PHE A 1 133 ? -5.762 -5.142 1.702 1.00 98.12 133 PHE A C 1
ATOM 995 O O . PHE A 1 133 ? -5.838 -5.026 0.477 1.00 98.12 133 PHE A O 1
ATOM 1002 N N . SER A 1 134 ? -5.445 -6.292 2.295 1.00 96.88 134 SER A N 1
ATOM 1003 C CA . SER A 1 134 ? -5.419 -7.564 1.575 1.00 96.88 134 SER A CA 1
ATOM 1004 C C . SER A 1 134 ? -6.817 -7.912 1.053 1.00 96.88 134 SER A C 1
ATOM 1006 O O . SER A 1 134 ? -7.832 -7.445 1.569 1.00 96.88 134 SER A O 1
ATOM 1008 N N . SER A 1 135 ? -6.899 -8.762 0.028 1.00 95.12 135 SER A N 1
ATOM 1009 C CA . SER A 1 135 ? -8.179 -9.126 -0.602 1.00 95.12 135 SER A CA 1
ATOM 1010 C C . SER A 1 135 ? -9.141 -9.891 0.318 1.00 95.12 135 SER A C 1
ATOM 1012 O O . SER A 1 135 ? -10.355 -9.881 0.101 1.00 95.12 135 SER A O 1
ATOM 1014 N N . ASP A 1 136 ? -8.614 -10.532 1.361 1.00 95.12 136 ASP A N 1
ATOM 1015 C CA . ASP A 1 136 ? -9.388 -11.143 2.443 1.00 95.12 136 ASP A CA 1
ATOM 1016 C C . ASP A 1 136 ? -9.734 -10.160 3.577 1.00 95.12 136 ASP A C 1
ATOM 1018 O O . ASP A 1 136 ? -10.465 -10.530 4.488 1.00 95.12 136 ASP A O 1
ATOM 1022 N N . GLY A 1 137 ? -9.258 -8.913 3.526 1.00 95.50 137 GLY A N 1
ATOM 1023 C CA . GLY A 1 137 ? -9.522 -7.879 4.530 1.00 95.50 137 GLY A CA 1
ATOM 1024 C C . GLY A 1 137 ? -8.876 -8.134 5.895 1.00 95.50 137 GLY A C 1
ATOM 1025 O O . GLY A 1 137 ? -9.156 -7.392 6.838 1.00 95.50 137 GLY A O 1
ATOM 1026 N N . GLU A 1 138 ? -8.037 -9.163 6.027 1.00 94.88 138 GLU A N 1
ATOM 1027 C CA . GLU A 1 138 ? -7.447 -9.563 7.309 1.00 94.88 138 GLU A CA 1
ATOM 1028 C C . GLU A 1 138 ? -6.124 -8.854 7.606 1.00 94.88 138 GLU A C 1
ATOM 1030 O O . GLU A 1 138 ? -5.739 -8.730 8.772 1.00 94.88 138 GLU A O 1
ATOM 1035 N N . LEU A 1 139 ? -5.437 -8.367 6.571 1.00 95.81 139 LEU A N 1
ATOM 1036 C CA . LEU A 1 139 ? -4.186 -7.632 6.682 1.00 95.81 139 LEU A CA 1
ATOM 1037 C C . LEU A 1 139 ? -4.334 -6.220 6.111 1.00 95.81 139 LEU A C 1
ATOM 1039 O O . LEU A 1 139 ? -5.027 -5.988 5.121 1.00 95.81 139 LEU A O 1
ATOM 1043 N N . LEU A 1 140 ? -3.634 -5.278 6.730 1.00 97.44 140 LEU A N 1
ATOM 1044 C CA . LEU A 1 140 ? -3.466 -3.910 6.255 1.00 97.44 140 LEU A CA 1
ATOM 1045 C C . LEU A 1 140 ? -1.978 -3.672 6.002 1.00 97.44 140 LEU A C 1
ATOM 1047 O O . LEU A 1 140 ? -1.161 -3.978 6.865 1.00 97.44 140 LEU A O 1
ATOM 1051 N N . ALA A 1 141 ? -1.624 -3.126 4.845 1.00 98.00 141 ALA A N 1
ATOM 1052 C CA . ALA A 1 141 ? -0.286 -2.628 4.553 1.00 98.00 141 ALA A CA 1
ATOM 1053 C C . ALA A 1 141 ? -0.278 -1.097 4.616 1.00 98.00 141 ALA A C 1
ATOM 1055 O O . ALA A 1 141 ? -1.217 -0.461 4.135 1.00 98.00 141 ALA A O 1
ATOM 1056 N N . THR A 1 142 ? 0.781 -0.524 5.181 1.00 98.44 142 THR A N 1
ATOM 1057 C CA . THR A 1 142 ? 1.050 0.919 5.218 1.00 98.44 142 THR A CA 1
ATOM 1058 C C . THR A 1 142 ? 2.450 1.176 4.664 1.00 98.44 142 THR A C 1
ATOM 1060 O O . THR A 1 142 ? 3.400 0.517 5.082 1.00 98.44 142 THR A O 1
ATOM 1063 N N . GLY A 1 143 ? 2.581 2.086 3.702 1.00 97.88 143 GLY A N 1
ATOM 1064 C CA . GLY A 1 143 ? 3.852 2.518 3.118 1.00 97.88 143 GLY A CA 1
ATOM 1065 C C . GLY A 1 143 ? 4.169 3.956 3.504 1.00 97.88 143 GLY A C 1
ATOM 1066 O O . GLY A 1 143 ? 3.267 4.797 3.542 1.00 97.88 143 GLY A O 1
ATOM 1067 N N . SER A 1 144 ? 5.439 4.221 3.801 1.00 97.94 144 SER A N 1
ATOM 1068 C CA . SER A 1 144 ? 5.891 5.507 4.327 1.00 97.94 144 SER A CA 1
ATOM 1069 C C . SER A 1 144 ? 7.164 6.010 3.656 1.00 97.94 144 SER A C 1
ATOM 1071 O O . SER A 1 144 ? 8.002 5.243 3.172 1.00 97.94 144 SER A O 1
ATOM 1073 N N . TYR A 1 145 ? 7.340 7.327 3.707 1.00 97.44 145 TYR A N 1
ATOM 1074 C CA . TYR A 1 145 ? 8.597 7.986 3.364 1.00 97.44 145 TYR A CA 1
ATOM 1075 C C . TYR A 1 145 ? 9.767 7.632 4.289 1.00 97.44 145 TYR A C 1
ATOM 1077 O O . TYR A 1 145 ? 10.908 7.886 3.922 1.00 97.44 145 TYR A O 1
ATOM 1085 N N . ASP A 1 146 ? 9.533 6.918 5.394 1.00 96.75 146 ASP A N 1
ATOM 1086 C CA . ASP A 1 146 ? 10.607 6.317 6.194 1.00 96.75 146 ASP A CA 1
ATOM 1087 C C . ASP A 1 146 ? 11.315 5.132 5.507 1.00 96.75 146 ASP A C 1
ATOM 1089 O O . ASP A 1 146 ? 12.239 4.543 6.070 1.00 96.75 146 ASP A O 1
ATOM 1093 N N . GLY A 1 147 ? 10.876 4.774 4.297 1.00 95.88 147 GLY A N 1
ATOM 1094 C CA . GLY A 1 147 ? 11.467 3.723 3.473 1.00 95.88 147 GLY A CA 1
ATOM 1095 C C . GLY A 1 147 ? 11.019 2.313 3.848 1.00 95.88 147 GLY A C 1
ATOM 1096 O O . GLY A 1 147 ? 11.604 1.335 3.374 1.00 95.88 147 GLY A O 1
ATOM 1097 N N . THR A 1 148 ? 9.983 2.180 4.682 1.00 97.00 148 THR A N 1
ATOM 1098 C CA . THR A 1 148 ? 9.453 0.885 5.115 1.00 97.00 148 THR A CA 1
ATOM 1099 C C . THR A 1 148 ? 7.999 0.675 4.703 1.00 97.00 148 THR A C 1
ATOM 1101 O O . THR A 1 148 ? 7.201 1.609 4.578 1.00 97.00 148 THR A O 1
ATOM 1104 N N . VAL A 1 149 ? 7.635 -0.599 4.535 1.00 97.56 149 VAL A N 1
ATOM 1105 C CA . VAL A 1 149 ? 6.236 -1.038 4.500 1.00 97.56 149 VAL A CA 1
ATOM 1106 C C . VAL A 1 149 ? 5.942 -1.804 5.781 1.00 97.56 149 VAL A C 1
ATOM 1108 O O . VAL A 1 149 ? 6.663 -2.737 6.131 1.00 97.56 149 VAL A O 1
ATOM 1111 N N . LYS A 1 150 ? 4.870 -1.456 6.486 1.00 97.00 150 LYS A N 1
ATOM 1112 C CA . LYS A 1 150 ? 4.422 -2.190 7.675 1.00 97.00 150 LYS A CA 1
ATOM 1113 C C . LYS A 1 150 ? 3.142 -2.944 7.373 1.00 97.00 150 LYS A C 1
ATOM 1115 O O . LYS A 1 150 ? 2.253 -2.432 6.698 1.00 97.00 150 LYS A O 1
ATOM 1120 N N . VAL A 1 151 ? 3.059 -4.174 7.869 1.00 96.94 151 VAL A N 1
ATOM 1121 C CA . VAL A 1 151 ? 1.871 -5.023 7.733 1.00 96.94 151 VAL A CA 1
ATOM 1122 C C . VAL A 1 151 ? 1.254 -5.241 9.103 1.00 96.94 151 VAL A C 1
ATOM 1124 O O . VAL A 1 151 ? 1.951 -5.578 10.060 1.00 96.94 151 VAL A O 1
ATOM 1127 N N . TRP A 1 152 ? -0.060 -5.084 9.185 1.00 95.81 152 TRP A N 1
ATOM 1128 C CA . TRP A 1 152 ? -0.841 -5.136 10.410 1.00 95.81 152 TRP A CA 1
ATOM 1129 C C . TRP A 1 152 ? -1.934 -6.189 10.289 1.00 95.81 152 TRP A C 1
ATOM 1131 O O . TRP A 1 152 ? -2.607 -6.275 9.265 1.00 95.81 152 TRP A O 1
ATOM 1141 N N . GLU A 1 153 ? -2.141 -6.960 11.350 1.00 93.94 153 GLU A N 1
ATOM 1142 C CA . GLU A 1 153 ? -3.253 -7.901 11.432 1.00 93.94 153 GLU A CA 1
ATOM 1143 C C . GLU A 1 153 ? -4.500 -7.182 11.950 1.00 93.94 153 GLU A C 1
ATOM 1145 O O . GLU A 1 153 ? -4.543 -6.736 13.100 1.00 93.94 153 GLU A O 1
ATOM 1150 N N . VAL A 1 154 ? -5.532 -7.080 11.112 1.00 93.31 154 VAL A N 1
ATOM 1151 C CA . VAL A 1 154 ? -6.739 -6.296 11.407 1.00 93.31 154 VAL A CA 1
ATOM 1152 C C . VAL A 1 154 ? -7.444 -6.827 12.654 1.00 93.31 154 VAL A C 1
ATOM 1154 O O . VAL A 1 154 ? -7.821 -6.045 13.520 1.00 93.31 154 VAL A O 1
ATOM 1157 N N . ALA A 1 155 ? -7.547 -8.148 12.818 1.00 90.56 155 ALA A N 1
ATOM 1158 C CA . ALA A 1 155 ? -8.156 -8.749 14.005 1.00 90.56 155 ALA A CA 1
ATOM 1159 C C . ALA A 1 155 ? -7.437 -8.346 15.308 1.00 90.56 155 ALA A C 1
ATOM 1161 O O . ALA A 1 155 ? -8.091 -8.015 16.300 1.00 90.56 155 ALA A O 1
ATOM 1162 N N . LYS A 1 156 ? -6.097 -8.299 15.294 1.00 88.75 156 LYS A N 1
ATOM 1163 C CA . LYS A 1 156 ? -5.290 -7.861 16.443 1.00 88.75 156 LYS A CA 1
ATOM 1164 C C . LYS A 1 156 ? -5.495 -6.376 16.738 1.00 88.75 156 LYS A C 1
ATOM 1166 O O . LYS A 1 156 ? -5.576 -6.001 17.905 1.00 88.75 156 LYS A O 1
ATOM 1171 N N . LEU A 1 157 ? -5.637 -5.550 15.700 1.00 87.88 157 LEU A N 1
ATOM 1172 C CA . LEU A 1 157 ? -5.980 -4.135 15.857 1.00 87.88 157 LEU A CA 1
ATOM 1173 C C . LEU A 1 157 ? -7.367 -3.955 16.480 1.00 87.88 157 LEU A C 1
ATOM 1175 O O . LEU A 1 157 ? -7.548 -3.061 17.296 1.00 87.88 157 LEU A O 1
ATOM 1179 N N . MET A 1 158 ? -8.340 -4.809 16.163 1.00 85.25 158 MET A N 1
ATOM 1180 C CA . MET A 1 158 ? -9.687 -4.705 16.738 1.00 85.25 158 MET A CA 1
ATOM 1181 C C . MET A 1 158 ? -9.764 -5.141 18.211 1.00 85.25 158 MET A C 1
ATOM 1183 O O . MET A 1 158 ? -10.670 -4.707 18.925 1.00 85.25 158 MET A O 1
ATOM 1187 N N . ALA A 1 159 ? -8.828 -5.963 18.692 1.00 85.12 159 ALA A N 1
ATOM 1188 C CA . ALA A 1 159 ? -8.834 -6.474 20.063 1.00 85.12 159 ALA A CA 1
ATOM 1189 C C . ALA A 1 159 ? -8.563 -5.369 21.104 1.00 85.12 159 ALA A C 1
ATOM 1191 O O . ALA A 1 159 ? -7.668 -4.546 20.916 1.00 85.12 159 ALA A O 1
ATOM 1192 N N . GLU A 1 160 ? -9.303 -5.358 22.221 1.00 70.38 160 GLU A N 1
ATOM 1193 C CA . GLU A 1 160 ? -9.250 -4.309 23.266 1.00 70.38 160 GLU A CA 1
ATOM 1194 C C . GLU A 1 160 ? -7.849 -4.066 23.856 1.00 70.38 160 GLU A C 1
ATOM 1196 O O . GLU A 1 160 ? -7.538 -2.957 24.279 1.00 70.38 160 GLU A O 1
ATOM 1201 N N . THR A 1 161 ? -6.991 -5.086 23.860 1.00 69.19 161 THR A N 1
ATOM 1202 C CA . THR A 1 161 ? -5.619 -5.043 24.392 1.00 69.19 161 THR A CA 1
ATOM 1203 C C . THR A 1 161 ? -4.542 -5.013 23.304 1.00 69.19 161 THR A C 1
ATOM 1205 O O . THR A 1 161 ? -3.359 -5.170 23.608 1.00 69.19 161 THR A O 1
ATOM 1208 N N . GLY A 1 162 ? -4.930 -4.861 22.035 1.00 64.88 162 GLY A N 1
ATOM 1209 C CA . GLY A 1 162 ? -4.011 -4.912 20.902 1.00 64.88 162 GLY A CA 1
ATOM 1210 C C . GLY A 1 162 ? -2.963 -3.800 20.950 1.00 64.88 162 GLY A C 1
ATOM 1211 O O . GLY A 1 162 ? -3.301 -2.617 20.928 1.00 64.88 162 GLY A O 1
ATOM 1212 N N . ASP A 1 163 ? -1.681 -4.175 20.970 1.00 72.31 163 ASP A N 1
ATOM 1213 C CA . ASP A 1 163 ? -0.591 -3.224 20.752 1.00 72.31 163 ASP A CA 1
ATOM 1214 C C . ASP A 1 163 ? -0.606 -2.751 19.292 1.00 72.31 163 ASP A C 1
ATOM 1216 O O . ASP A 1 163 ? -0.492 -3.554 18.365 1.00 72.31 163 ASP A O 1
ATOM 1220 N N . CYS A 1 164 ? -0.765 -1.441 19.112 1.00 75.75 164 CYS A N 1
ATOM 1221 C CA . CYS A 1 164 ? -0.821 -0.764 17.814 1.00 75.75 164 CYS A CA 1
ATOM 1222 C C . CYS A 1 164 ? 0.504 -0.079 17.452 1.00 75.75 164 CYS A C 1
ATOM 1224 O O . CYS A 1 164 ? 0.567 0.675 16.483 1.00 75.75 164 CYS A O 1
ATOM 1226 N N . SER A 1 165 ? 1.545 -0.333 18.247 1.00 82.50 165 SER A N 1
ATOM 1227 C CA . SER A 1 165 ? 2.911 0.166 18.058 1.00 82.50 165 SER A CA 1
ATOM 1228 C C . SER A 1 165 ? 3.816 -0.886 17.411 1.00 82.50 165 SER A C 1
ATOM 1230 O O . SER A 1 165 ? 4.912 -0.570 16.953 1.00 82.50 165 SER A O 1
ATOM 1232 N N . THR A 1 166 ? 3.380 -2.153 17.399 1.00 87.06 166 THR A N 1
ATOM 1233 C CA . THR A 1 166 ? 4.139 -3.277 16.847 1.00 87.06 166 THR A CA 1
ATOM 1234 C C . THR A 1 166 ? 3.417 -3.874 15.638 1.00 87.06 166 THR A C 1
ATOM 1236 O O . THR A 1 166 ? 2.419 -4.588 15.800 1.00 87.06 166 THR A O 1
ATOM 1239 N N . PRO A 1 167 ? 3.896 -3.604 14.408 1.00 92.69 167 PRO A N 1
ATOM 1240 C CA . PRO A 1 167 ? 3.338 -4.243 13.226 1.00 92.69 167 PRO A CA 1
ATOM 1241 C C . PRO A 1 167 ? 3.622 -5.750 13.251 1.00 92.69 167 PRO A C 1
ATOM 1243 O O . PRO A 1 167 ? 4.566 -6.215 13.892 1.00 92.69 167 PRO A O 1
ATOM 1246 N N . MET A 1 168 ? 2.811 -6.522 12.527 1.00 92.06 168 MET A N 1
ATOM 1247 C CA . MET A 1 168 ? 3.063 -7.948 12.303 1.00 92.06 168 MET A CA 1
ATOM 1248 C C . MET A 1 168 ? 4.370 -8.145 11.529 1.00 92.06 168 MET A C 1
ATOM 1250 O O . MET A 1 168 ? 5.145 -9.040 11.857 1.00 92.06 168 MET A O 1
ATOM 1254 N N . LEU A 1 169 ? 4.612 -7.301 10.519 1.00 93.69 169 LEU A N 1
ATOM 1255 C CA . LEU A 1 169 ? 5.844 -7.277 9.730 1.00 93.69 169 LEU A CA 1
ATOM 1256 C C . LEU A 1 169 ? 6.317 -5.835 9.542 1.00 93.69 169 LEU A C 1
ATOM 1258 O O . LEU A 1 169 ? 5.505 -4.948 9.284 1.00 93.69 169 LEU A O 1
ATOM 1262 N N . SER A 1 170 ? 7.631 -5.629 9.606 1.00 94.50 170 SER A N 1
ATOM 1263 C CA . SER A 1 170 ? 8.297 -4.421 9.114 1.00 94.50 170 SER A CA 1
ATOM 1264 C C . SER A 1 170 ? 9.165 -4.842 7.934 1.00 94.50 170 SER A C 1
ATOM 1266 O O . SER A 1 170 ? 10.091 -5.632 8.100 1.00 94.50 170 SER A O 1
ATOM 1268 N N . LEU A 1 171 ? 8.793 -4.397 6.739 1.00 94.38 171 LEU A N 1
ATOM 1269 C CA . LEU A 1 171 ? 9.411 -4.773 5.476 1.00 94.38 171 LEU A CA 1
ATOM 1270 C C . LEU A 1 171 ? 10.388 -3.676 5.072 1.00 94.38 171 LEU A C 1
ATOM 1272 O O . LEU A 1 171 ? 9.989 -2.546 4.785 1.00 94.38 171 LEU A O 1
ATOM 1276 N N . GLU A 1 172 ? 11.664 -4.031 5.078 1.00 88.31 172 GLU A N 1
ATOM 1277 C CA . GLU A 1 172 ? 12.769 -3.173 4.664 1.00 88.31 172 GLU A CA 1
ATOM 1278 C C . GLU A 1 172 ? 13.215 -3.563 3.246 1.00 88.31 172 GLU A C 1
ATOM 1280 O O . GLU A 1 172 ? 12.996 -4.697 2.798 1.00 88.31 172 GLU A O 1
ATOM 1285 N N . GLY A 1 173 ? 13.840 -2.633 2.524 1.00 72.19 173 GLY A N 1
ATOM 1286 C CA . GLY A 1 173 ? 14.369 -2.931 1.193 1.00 72.19 173 GLY A CA 1
ATOM 1287 C C . GLY A 1 173 ? 14.889 -1.723 0.422 1.00 72.19 173 GLY A C 1
ATOM 1288 O O . GLY A 1 173 ? 16.094 -1.663 0.189 1.00 72.19 173 GLY A O 1
ATOM 1289 N N . PRO A 1 174 ? 14.033 -0.760 0.040 1.00 67.31 174 PRO A N 1
ATOM 1290 C CA . PRO A 1 174 ? 14.430 0.241 -0.946 1.00 67.31 174 PRO A CA 1
ATOM 1291 C C . PRO A 1 174 ? 15.482 1.236 -0.437 1.00 67.31 174 PRO A C 1
ATOM 1293 O O . PRO A 1 174 ? 16.158 1.882 -1.224 1.00 67.31 174 PRO A O 1
ATOM 1296 N N . GLY A 1 175 ? 15.634 1.387 0.884 1.00 71.81 175 GLY A N 1
ATOM 1297 C CA . GLY A 1 175 ? 16.563 2.351 1.489 1.00 71.81 175 GLY A CA 1
ATOM 1298 C C . GLY A 1 175 ? 16.138 3.819 1.339 1.00 71.81 175 GLY A C 1
ATOM 1299 O O . GLY A 1 175 ? 16.644 4.659 2.074 1.00 71.81 175 GLY A O 1
ATOM 1300 N N . GLU A 1 176 ? 15.181 4.095 0.453 1.00 88.94 176 GLU A N 1
ATOM 1301 C CA . GLU A 1 176 ? 14.537 5.382 0.193 1.00 88.94 176 GLU A CA 1
ATOM 1302 C C . GLU A 1 176 ? 13.012 5.270 0.363 1.00 88.94 176 GLU A C 1
ATOM 1304 O O . GLU A 1 176 ? 12.454 4.166 0.408 1.00 88.94 176 GLU A O 1
ATOM 1309 N N . GLY A 1 177 ? 12.328 6.417 0.430 1.00 93.31 177 GLY A N 1
ATOM 1310 C CA . GLY A 1 177 ? 10.897 6.507 0.722 1.00 93.31 177 GLY A CA 1
ATOM 1311 C C . GLY A 1 177 ? 10.014 5.624 -0.168 1.00 93.31 177 GLY A C 1
ATOM 1312 O O . GLY A 1 177 ? 10.240 5.494 -1.375 1.00 93.31 177 GLY A O 1
ATOM 1313 N N . VAL A 1 178 ? 8.993 5.012 0.435 1.00 96.88 178 VAL A N 1
ATOM 1314 C CA . VAL A 1 178 ? 7.950 4.260 -0.273 1.00 96.88 178 VAL A CA 1
ATOM 1315 C C . VAL A 1 178 ? 6.880 5.233 -0.755 1.00 96.88 178 VAL A C 1
ATOM 1317 O O . VAL A 1 178 ? 6.347 5.993 0.044 1.00 96.88 178 VAL A O 1
ATOM 1320 N N . GLU A 1 179 ? 6.519 5.174 -2.035 1.00 96.69 179 GLU A N 1
ATOM 1321 C CA . GLU A 1 179 ? 5.481 6.036 -2.629 1.00 96.69 179 GLU A CA 1
ATOM 1322 C C . GLU A 1 179 ? 4.101 5.363 -2.677 1.00 96.69 179 GLU A C 1
ATOM 1324 O O . GLU A 1 179 ? 3.061 6.016 -2.702 1.00 96.69 179 GLU A O 1
ATOM 1329 N N . TRP A 1 180 ? 4.075 4.031 -2.717 1.00 95.38 180 TRP A N 1
ATOM 1330 C CA . TRP A 1 180 ? 2.877 3.266 -3.051 1.00 95.38 180 TRP A CA 1
ATOM 1331 C C . TRP A 1 180 ? 2.940 1.855 -2.461 1.00 95.38 180 TRP A C 1
ATOM 1333 O O . TRP A 1 180 ? 4.020 1.265 -2.433 1.00 95.38 180 TRP A O 1
ATOM 1343 N N . VAL A 1 181 ? 1.792 1.284 -2.067 1.00 97.38 181 VAL A N 1
ATOM 1344 C CA . VAL A 1 181 ? 1.660 -0.136 -1.690 1.00 97.38 181 VAL A CA 1
ATOM 1345 C C . VAL A 1 181 ? 0.444 -0.825 -2.326 1.00 97.38 181 VAL A C 1
ATOM 1347 O O . VAL A 1 181 ? -0.667 -0.309 -2.305 1.00 97.38 181 VAL A O 1
ATOM 1350 N N . SER A 1 182 ? 0.635 -2.058 -2.805 1.00 97.00 182 SER A N 1
ATOM 1351 C CA . SER A 1 182 ? -0.404 -2.955 -3.331 1.00 97.00 182 SER A CA 1
ATOM 1352 C C . SER A 1 182 ? -0.371 -4.314 -2.681 1.00 97.00 182 SER A C 1
ATOM 1354 O O . SER A 1 182 ? 0.707 -4.858 -2.446 1.00 97.00 182 SER A O 1
ATOM 1356 N N . TRP A 1 183 ? -1.527 -4.959 -2.607 1.00 97.44 183 TRP A N 1
ATOM 1357 C CA . TRP A 1 183 ? -1.590 -6.397 -2.398 1.00 97.44 183 TRP A CA 1
ATOM 1358 C C . TRP A 1 183 ? -1.683 -7.149 -3.718 1.00 97.44 183 TRP A C 1
ATOM 1360 O O . TRP A 1 183 ? -2.441 -6.786 -4.616 1.00 97.44 183 TRP A O 1
ATOM 1370 N N . HIS A 1 184 ? -0.972 -8.268 -3.798 1.00 96.50 184 HIS A N 1
ATOM 1371 C CA . HIS A 1 184 ? -1.262 -9.279 -4.801 1.00 96.50 184 HIS A CA 1
ATOM 1372 C C . HIS A 1 184 ? -2.728 -9.751 -4.633 1.00 96.50 184 HIS A C 1
ATOM 1374 O O . HIS A 1 184 ? -3.156 -9.952 -3.493 1.00 96.50 184 HIS A O 1
ATOM 1380 N N . PRO A 1 185 ? -3.496 -10.035 -5.706 1.00 94.81 185 PRO A N 1
ATOM 1381 C CA . PRO A 1 185 ? -4.932 -10.354 -5.620 1.00 94.81 185 PRO A CA 1
ATOM 1382 C C . PRO A 1 185 ? -5.289 -11.530 -4.697 1.00 94.81 185 PRO A C 1
ATOM 1384 O O . PRO A 1 185 ? -6.364 -11.589 -4.110 1.00 94.81 185 PRO A O 1
ATOM 1387 N N . LYS A 1 186 ? -4.361 -12.475 -4.529 1.00 92.81 186 LYS A N 1
ATOM 1388 C CA . LYS A 1 186 ? -4.475 -13.606 -3.586 1.00 92.81 186 LYS A CA 1
ATOM 1389 C C . LYS A 1 186 ? -4.139 -13.270 -2.116 1.00 92.81 186 LYS A C 1
ATOM 1391 O O . LYS A 1 186 ? -4.101 -14.188 -1.308 1.00 92.81 186 LYS A O 1
ATOM 1396 N N . GLY A 1 187 ? -3.797 -12.026 -1.780 1.00 93.00 187 GLY A N 1
ATOM 1397 C CA . GLY A 1 187 ? -3.543 -11.567 -0.405 1.00 93.00 187 GLY A CA 1
ATOM 1398 C C . GLY A 1 187 ? -2.257 -12.076 0.261 1.00 93.00 187 GLY A C 1
ATOM 1399 O O . GLY A 1 187 ? -2.059 -11.849 1.445 1.00 93.00 187 GLY A O 1
ATOM 1400 N N . HIS A 1 188 ? -1.377 -12.770 -0.465 1.00 91.75 188 HIS A N 1
ATOM 1401 C CA . HIS A 1 188 ? -0.196 -13.421 0.120 1.00 91.75 188 HIS A CA 1
ATOM 1402 C C . HIS A 1 188 ? 1.102 -12.614 -0.004 1.00 91.75 188 HIS A C 1
ATOM 1404 O O . HIS A 1 1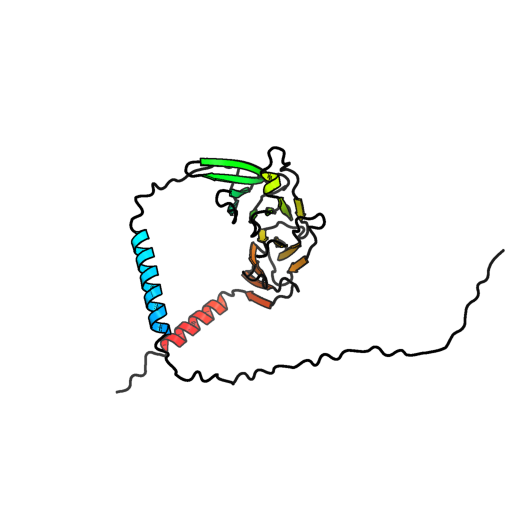88 ? 2.106 -12.956 0.617 1.00 91.75 188 HIS A O 1
ATOM 1410 N N . ALA A 1 189 ? 1.102 -11.578 -0.839 1.00 95.00 189 ALA A N 1
ATOM 1411 C CA . ALA A 1 189 ? 2.266 -10.754 -1.115 1.00 95.00 189 ALA A CA 1
ATOM 1412 C C . ALA A 1 189 ? 1.862 -9.287 -1.191 1.00 95.00 189 ALA A C 1
ATOM 1414 O O . ALA A 1 189 ? 0.750 -8.964 -1.619 1.00 95.00 189 ALA A O 1
ATOM 1415 N N . VAL A 1 190 ? 2.794 -8.425 -0.805 1.00 96.56 190 VAL A N 1
ATOM 1416 C CA . VAL A 1 190 ? 2.675 -6.972 -0.907 1.00 96.56 190 VAL A CA 1
ATOM 1417 C C . VAL A 1 190 ? 3.771 -6.460 -1.830 1.00 96.56 190 VAL A C 1
ATOM 1419 O O . VAL A 1 190 ? 4.897 -6.950 -1.777 1.00 96.56 190 VAL A O 1
ATOM 1422 N N . CYS A 1 191 ? 3.433 -5.510 -2.694 1.00 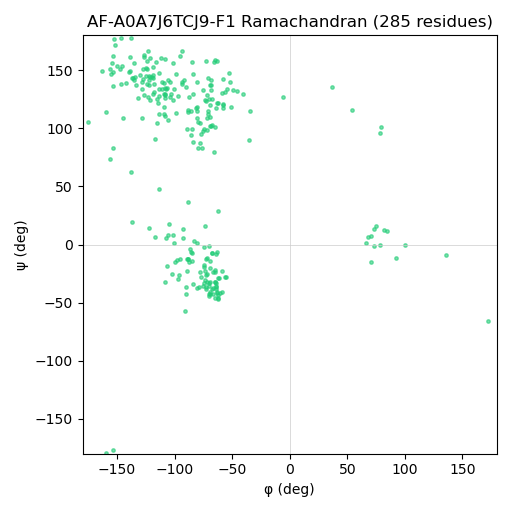97.00 191 CYS A N 1
ATOM 1423 C CA . CYS A 1 191 ? 4.360 -4.831 -3.588 1.00 97.00 191 CYS A CA 1
ATOM 1424 C C . CYS A 1 191 ? 4.367 -3.340 -3.272 1.00 97.00 191 CYS A C 1
ATOM 1426 O O . CYS A 1 191 ? 3.312 -2.783 -2.985 1.00 97.00 191 CYS A O 1
ATOM 1428 N N . ALA A 1 192 ? 5.520 -2.693 -3.369 1.00 97.38 192 ALA A N 1
ATOM 1429 C CA . ALA A 1 192 ? 5.656 -1.263 -3.147 1.00 97.38 192 ALA A CA 1
ATOM 1430 C C . ALA A 1 192 ? 6.603 -0.625 -4.159 1.00 97.38 192 ALA A C 1
ATOM 1432 O O . ALA A 1 192 ? 7.534 -1.281 -4.621 1.00 97.38 192 ALA A O 1
ATOM 1433 N N . GLY A 1 193 ? 6.346 0.633 -4.510 1.00 96.62 193 GLY A N 1
ATOM 1434 C CA . GLY A 1 193 ? 7.241 1.462 -5.324 1.00 96.62 193 GLY A CA 1
ATOM 1435 C C . GLY A 1 193 ? 8.064 2.392 -4.438 1.00 96.62 193 GLY A C 1
ATOM 1436 O O . GLY A 1 193 ? 7.571 2.826 -3.395 1.00 96.62 193 GLY A O 1
ATOM 1437 N N . SER A 1 194 ? 9.301 2.680 -4.833 1.00 95.75 194 SER A N 1
ATOM 1438 C CA . SER A 1 194 ? 10.213 3.542 -4.081 1.00 95.75 194 SER A CA 1
ATOM 1439 C C . SER A 1 194 ? 10.736 4.716 -4.905 1.00 95.75 194 SER A C 1
ATOM 1441 O O . SER A 1 194 ? 10.761 4.697 -6.141 1.00 95.75 194 SER A O 1
ATOM 1443 N N . GLN A 1 195 ? 11.174 5.746 -4.185 1.00 95.75 195 GLN A N 1
ATOM 1444 C CA . GLN A 1 195 ? 11.861 6.921 -4.707 1.00 95.75 195 GLN A CA 1
ATOM 1445 C C . GLN A 1 195 ? 13.165 6.598 -5.446 1.00 95.75 195 GLN A C 1
ATOM 1447 O O . GLN A 1 195 ? 13.563 7.363 -6.325 1.00 95.75 195 GLN A O 1
ATOM 1452 N N . ASP A 1 196 ? 13.789 5.452 -5.163 1.00 94.25 196 ASP A N 1
ATOM 1453 C CA . ASP A 1 196 ? 15.026 5.006 -5.816 1.00 94.25 196 ASP A CA 1
ATOM 1454 C C . ASP A 1 196 ? 14.831 4.496 -7.264 1.00 94.25 196 ASP A C 1
ATOM 1456 O O . ASP A 1 196 ? 15.800 4.141 -7.937 1.00 94.25 196 ASP A O 1
ATOM 1460 N N . GLY A 1 197 ? 13.589 4.461 -7.760 1.00 94.88 197 GLY A N 1
ATOM 1461 C CA . GLY A 1 197 ? 13.253 3.954 -9.093 1.00 94.88 197 GLY A CA 1
ATOM 1462 C C . GLY A 1 197 ? 13.062 2.439 -9.163 1.00 94.88 197 GLY A C 1
ATOM 1463 O O . GLY A 1 197 ? 12.959 1.866 -10.251 1.00 94.88 197 GLY A O 1
ATOM 1464 N N . THR A 1 198 ? 12.974 1.770 -8.018 1.00 95.75 198 THR A N 1
ATOM 1465 C CA . THR A 1 198 ? 12.669 0.345 -7.931 1.00 95.75 198 THR A CA 1
ATOM 1466 C C . THR A 1 198 ? 11.265 0.102 -7.386 1.00 95.75 198 THR A C 1
ATOM 1468 O O . THR A 1 198 ? 10.646 0.944 -6.731 1.00 95.75 198 THR A O 1
ATOM 1471 N N . ALA A 1 199 ? 10.741 -1.089 -7.664 1.00 96.25 199 ALA A N 1
ATOM 1472 C CA . ALA A 1 199 ? 9.613 -1.637 -6.930 1.00 96.25 199 ALA A CA 1
ATOM 1473 C C . ALA A 1 199 ? 10.004 -2.975 -6.304 1.00 96.25 199 ALA A C 1
ATOM 1475 O O . ALA A 1 199 ? 10.759 -3.754 -6.880 1.00 96.25 199 ALA A O 1
ATOM 1476 N N . TRP A 1 200 ? 9.485 -3.250 -5.119 1.00 97.06 200 TRP A N 1
ATOM 1477 C CA . TRP A 1 200 ? 9.835 -4.412 -4.313 1.00 97.06 200 TRP A CA 1
ATOM 1478 C C . TRP A 1 200 ? 8.582 -5.195 -3.975 1.00 97.06 200 TRP A C 1
ATOM 1480 O O . TRP A 1 200 ? 7.523 -4.611 -3.760 1.00 97.06 200 TRP A O 1
ATOM 1490 N N . MET A 1 201 ? 8.701 -6.515 -3.909 1.00 96.75 201 MET A N 1
ATOM 1491 C CA . MET A 1 201 ? 7.620 -7.404 -3.514 1.00 96.75 201 MET A CA 1
ATOM 1492 C C . MET A 1 201 ? 8.089 -8.345 -2.416 1.00 96.75 201 MET A C 1
ATOM 1494 O O . MET A 1 201 ? 9.139 -8.976 -2.543 1.00 96.75 201 MET A O 1
ATOM 1498 N N . TRP A 1 202 ? 7.281 -8.488 -1.370 1.00 96.50 202 TRP A N 1
ATOM 1499 C CA . TRP A 1 202 ? 7.562 -9.338 -0.218 1.00 96.50 202 TRP A CA 1
ATOM 1500 C C . TRP A 1 202 ? 6.441 -10.339 0.022 1.00 96.50 202 TRP A C 1
ATOM 1502 O O . TRP A 1 202 ? 5.264 -10.072 -0.235 1.00 96.50 202 TRP A O 1
ATOM 1512 N N . TRP A 1 203 ? 6.813 -11.477 0.600 1.00 94.88 203 TRP A N 1
ATOM 1513 C CA . TRP A 1 203 ? 5.876 -12.450 1.135 1.00 94.88 203 TRP A CA 1
ATOM 1514 C C . TRP A 1 203 ? 5.261 -11.918 2.432 1.00 94.88 203 TRP A C 1
ATOM 1516 O O . TRP A 1 203 ? 5.974 -11.646 3.396 1.00 94.88 203 TRP A O 1
ATOM 1526 N N . ALA A 1 204 ? 3.936 -11.829 2.488 1.00 92.00 204 ALA A N 1
ATOM 1527 C CA . ALA A 1 204 ? 3.181 -11.301 3.622 1.00 92.00 204 ALA A CA 1
ATOM 1528 C C . ALA A 1 204 ? 2.349 -12.402 4.305 1.00 92.00 204 ALA A C 1
ATOM 1530 O O . ALA A 1 204 ? 1.156 -12.255 4.559 1.00 92.00 204 ALA A O 1
ATOM 1531 N N . GLY A 1 205 ? 2.977 -13.548 4.581 1.00 84.62 205 GLY A N 1
ATOM 1532 C CA . GLY A 1 205 ? 2.319 -14.650 5.282 1.00 84.62 205 GLY A CA 1
ATOM 1533 C C . GLY A 1 205 ? 2.004 -14.324 6.746 1.00 84.62 205 GLY A C 1
ATOM 1534 O O . GLY A 1 205 ? 2.822 -13.736 7.446 1.00 84.62 205 GLY A O 1
ATOM 1535 N N . LYS A 1 206 ? 0.840 -14.789 7.217 1.00 73.25 206 LYS A N 1
ATOM 1536 C CA . LYS A 1 206 ? 0.344 -14.634 8.602 1.00 73.25 206 LYS A CA 1
ATOM 1537 C C . LYS A 1 206 ? 1.136 -15.446 9.643 1.00 73.25 206 LYS A C 1
ATOM 1539 O O . LYS A 1 206 ? 0.979 -15.256 10.842 1.00 73.25 206 LYS A O 1
ATOM 1544 N N . SER A 1 207 ? 1.960 -16.394 9.198 1.00 65.00 207 SER A N 1
ATOM 1545 C CA . SER A 1 207 ? 2.802 -17.243 10.054 1.00 65.00 207 SER A CA 1
ATOM 1546 C C . SER A 1 207 ? 4.215 -16.662 10.183 1.00 65.00 207 SER A C 1
ATOM 1548 O O . SER A 1 207 ? 4.620 -15.859 9.348 1.00 65.00 207 SER A O 1
ATOM 1550 N N . SER A 1 208 ? 4.983 -17.102 11.188 1.00 57.34 208 SER A N 1
ATOM 1551 C CA . SER A 1 208 ? 6.293 -16.578 11.640 1.00 57.34 208 SER A CA 1
ATOM 1552 C C . SER A 1 208 ? 7.472 -16.627 10.638 1.00 57.34 208 SER A C 1
ATOM 1554 O O . SER A 1 208 ? 8.624 -16.734 11.044 1.00 57.34 208 SER A O 1
ATOM 1556 N N . GLY A 1 209 ? 7.205 -16.566 9.336 1.00 71.94 209 GLY A N 1
ATOM 1557 C CA . GLY A 1 209 ? 8.180 -16.455 8.252 1.00 71.94 209 GLY A CA 1
ATOM 1558 C C . GLY A 1 209 ? 7.774 -15.443 7.174 1.00 71.94 209 GLY A C 1
ATOM 1559 O O . GLY A 1 209 ? 8.247 -15.543 6.044 1.00 71.94 209 GLY A O 1
ATOM 1560 N N . GLY A 1 210 ? 6.858 -14.517 7.477 1.00 82.69 210 GLY A N 1
ATOM 1561 C CA . GLY A 1 210 ? 6.576 -13.353 6.632 1.00 82.69 210 GLY A CA 1
ATOM 1562 C C . GLY A 1 210 ? 7.774 -12.400 6.533 1.00 82.69 210 GLY A C 1
ATOM 1563 O O . GLY A 1 210 ? 8.657 -12.408 7.385 1.00 82.69 210 GLY A O 1
ATOM 1564 N N . GLY A 1 211 ? 7.796 -11.576 5.490 1.00 89.00 211 GLY A N 1
ATOM 1565 C CA . GLY A 1 211 ? 8.768 -10.499 5.294 1.00 89.00 211 GLY A CA 1
ATOM 1566 C C . GLY A 1 211 ? 9.924 -10.796 4.343 1.00 89.00 211 GLY A C 1
ATOM 1567 O O . GLY A 1 211 ? 10.738 -9.917 4.081 1.00 89.00 211 GLY A O 1
ATOM 1568 N N . ASN A 1 212 ? 9.984 -12.001 3.773 1.00 92.38 212 ASN A N 1
ATOM 1569 C CA . AS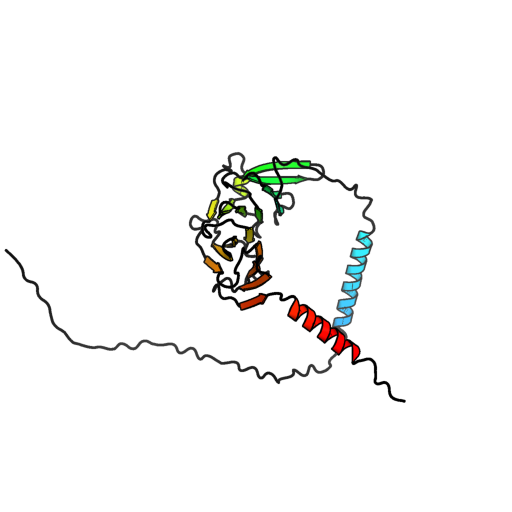N A 1 212 ? 10.997 -12.329 2.772 1.00 92.38 212 ASN A CA 1
ATOM 1570 C C . ASN A 1 212 ? 10.755 -11.547 1.480 1.00 92.38 212 ASN A C 1
ATOM 1572 O O . ASN A 1 212 ? 9.640 -11.556 0.952 1.00 92.38 212 ASN A O 1
ATOM 1576 N N . VAL A 1 213 ? 11.811 -10.941 0.939 1.00 95.06 213 VAL A N 1
ATOM 1577 C CA . VAL A 1 213 ? 11.793 -10.354 -0.404 1.00 95.06 213 VAL A CA 1
ATOM 1578 C C . VAL A 1 213 ? 11.555 -11.477 -1.412 1.00 95.06 213 VAL A C 1
ATOM 1580 O O . VAL A 1 213 ? 12.308 -12.447 -1.468 1.00 95.06 213 VAL A O 1
ATOM 1583 N N . MET A 1 214 ? 10.486 -11.354 -2.189 1.00 94.44 214 MET A N 1
ATOM 1584 C CA . MET A 1 214 ? 10.166 -12.257 -3.291 1.00 94.44 214 MET A CA 1
ATOM 1585 C C . MET A 1 214 ? 10.781 -11.762 -4.592 1.00 94.44 214 MET A C 1
ATOM 1587 O O . MET A 1 214 ? 11.301 -12.567 -5.357 1.00 94.44 214 MET A O 1
ATOM 1591 N N . GLN A 1 215 ? 10.699 -10.453 -4.843 1.00 95.38 215 GLN A N 1
ATOM 1592 C CA . GLN A 1 215 ? 11.153 -9.869 -6.096 1.00 95.38 215 GLN A CA 1
ATOM 1593 C C . GLN A 1 215 ? 11.565 -8.409 -5.925 1.00 95.38 215 GLN A C 1
ATOM 1595 O O . GLN A 1 215 ? 10.975 -7.674 -5.134 1.00 95.38 215 GLN A O 1
ATOM 1600 N N . VAL A 1 216 ? 12.541 -7.999 -6.731 1.00 95.62 216 VAL A N 1
ATOM 1601 C CA . VAL A 1 216 ? 12.871 -6.595 -6.988 1.00 95.62 216 VAL A CA 1
ATOM 1602 C C . VAL A 1 216 ? 12.683 -6.346 -8.484 1.00 95.62 216 VAL A C 1
ATOM 1604 O O . VAL A 1 216 ? 13.164 -7.125 -9.313 1.00 95.62 216 VAL A O 1
ATOM 1607 N N . PHE A 1 217 ? 11.944 -5.295 -8.818 1.00 95.62 217 PHE A N 1
ATOM 1608 C CA . PHE A 1 217 ? 11.673 -4.809 -10.165 1.00 95.62 217 PHE A CA 1
ATOM 1609 C C . PHE A 1 217 ? 12.500 -3.542 -10.378 1.00 95.62 217 PHE A C 1
ATOM 1611 O O . PHE A 1 217 ? 12.215 -2.497 -9.794 1.00 95.62 217 PHE A O 1
ATOM 1618 N N . ALA A 1 218 ? 13.556 -3.647 -11.178 1.00 94.00 218 ALA A N 1
ATOM 1619 C CA . ALA A 1 218 ? 14.527 -2.577 -11.374 1.00 94.00 218 ALA A CA 1
ATOM 1620 C C . ALA A 1 218 ? 14.943 -2.467 -12.844 1.00 94.00 218 ALA A C 1
ATOM 1622 O O . ALA A 1 218 ? 14.766 -3.399 -13.629 1.00 94.00 218 ALA A O 1
ATOM 1623 N N . GLY A 1 219 ? 15.515 -1.319 -13.210 1.00 90.94 219 GLY A N 1
ATOM 1624 C CA . GLY A 1 219 ? 16.129 -1.086 -14.521 1.00 90.94 219 GLY A CA 1
ATOM 1625 C C . GLY A 1 219 ? 15.212 -0.485 -15.589 1.00 90.94 219 GLY A C 1
ATOM 1626 O O . GLY A 1 219 ? 15.722 -0.039 -16.612 1.00 90.94 219 GLY A O 1
ATOM 1627 N N . ALA A 1 220 ? 13.896 -0.422 -15.362 1.00 92.25 220 ALA A N 1
ATOM 1628 C CA . ALA A 1 220 ? 12.975 0.252 -16.284 1.00 92.25 220 ALA A CA 1
ATOM 1629 C C . ALA A 1 220 ? 12.770 1.739 -15.952 1.00 92.25 220 ALA A C 1
ATOM 1631 O O . ALA A 1 220 ? 12.656 2.544 -16.874 1.00 92.25 220 ALA A O 1
ATOM 1632 N N . HIS A 1 221 ? 12.737 2.090 -14.662 1.00 94.19 221 HIS A N 1
ATOM 1633 C CA . HIS A 1 221 ? 12.497 3.455 -14.194 1.00 94.19 221 HIS A CA 1
ATOM 1634 C C . HIS A 1 221 ? 13.811 4.139 -13.814 1.00 94.19 221 HIS A C 1
ATOM 1636 O O . HIS A 1 221 ? 14.657 3.551 -13.140 1.00 94.19 221 HIS A O 1
ATOM 1642 N N . GLY A 1 222 ? 13.985 5.378 -14.265 1.00 93.19 222 GLY A N 1
ATOM 1643 C CA . GLY A 1 222 ? 15.112 6.254 -13.927 1.00 93.19 222 GLY A CA 1
ATOM 1644 C C . GLY A 1 222 ? 14.794 7.296 -12.849 1.00 93.19 222 GLY A C 1
ATOM 1645 O O . GLY A 1 222 ? 15.649 8.124 -12.544 1.00 93.19 222 GLY A O 1
ATOM 1646 N N . ALA A 1 223 ? 13.573 7.288 -12.314 1.00 94.38 223 ALA A N 1
ATOM 1647 C CA . ALA A 1 223 ? 13.104 8.144 -11.226 1.00 94.38 223 ALA A CA 1
ATOM 1648 C C . ALA A 1 223 ? 12.087 7.379 -10.361 1.00 94.38 223 ALA A C 1
ATOM 1650 O O . ALA A 1 223 ? 11.740 6.246 -10.687 1.00 94.38 223 ALA A O 1
ATOM 1651 N N . ALA A 1 224 ? 11.595 8.014 -9.293 1.00 95.75 224 ALA A N 1
ATOM 1652 C CA . ALA A 1 224 ? 10.657 7.434 -8.332 1.00 95.75 224 ALA A CA 1
ATOM 1653 C C . ALA A 1 224 ? 9.487 6.683 -8.988 1.00 95.75 224 ALA A C 1
ATOM 1655 O O . ALA A 1 224 ? 8.811 7.225 -9.868 1.00 95.75 224 ALA A O 1
ATOM 1656 N N . VAL A 1 225 ? 9.221 5.465 -8.507 1.00 96.62 225 VAL A N 1
ATOM 1657 C CA . VAL A 1 225 ? 8.056 4.660 -8.895 1.00 96.62 225 VAL A CA 1
ATOM 1658 C C . VAL A 1 225 ? 6.879 5.059 -8.018 1.00 96.62 225 VAL A C 1
ATOM 1660 O O . VAL A 1 225 ? 6.718 4.552 -6.909 1.00 96.62 225 VAL A O 1
ATOM 1663 N N . ASN A 1 226 ? 6.055 5.981 -8.507 1.00 95.19 226 ASN A N 1
ATOM 1664 C CA . ASN A 1 226 ? 5.024 6.635 -7.705 1.00 95.19 226 ASN A CA 1
ATOM 1665 C C . ASN A 1 226 ? 3.682 5.888 -7.673 1.00 95.19 226 ASN A C 1
ATOM 1667 O O . ASN A 1 226 ? 2.828 6.194 -6.847 1.00 95.19 226 ASN A O 1
ATOM 1671 N N . CYS A 1 227 ? 3.457 4.929 -8.572 1.00 95.81 227 CYS A N 1
ATOM 1672 C CA . CYS A 1 227 ? 2.232 4.134 -8.574 1.00 95.81 227 CYS A CA 1
ATOM 1673 C C . CYS A 1 227 ? 2.459 2.766 -9.221 1.00 95.81 227 CYS A C 1
ATOM 1675 O O . CYS A 1 227 ? 3.347 2.577 -10.057 1.00 95.81 227 CYS A O 1
ATOM 1677 N N . GLY A 1 228 ? 1.622 1.799 -8.871 1.00 96.25 228 GLY A N 1
ATOM 1678 C CA . GLY A 1 228 ? 1.563 0.522 -9.558 1.00 96.25 228 GLY A CA 1
ATOM 1679 C C . GLY A 1 228 ? 0.243 -0.189 -9.322 1.00 96.25 228 GLY A C 1
ATOM 1680 O O . GLY A 1 228 ? -0.643 0.322 -8.650 1.00 96.25 228 GLY A O 1
ATOM 1681 N N . SER A 1 229 ? 0.092 -1.373 -9.899 1.00 96.75 229 SER A N 1
ATOM 1682 C CA . SER A 1 229 ? -1.035 -2.261 -9.629 1.00 96.75 229 SER A CA 1
ATOM 1683 C C . SER A 1 229 ? -0.723 -3.675 -10.096 1.00 96.75 229 SER A C 1
ATOM 1685 O O . SER A 1 229 ? -0.002 -3.877 -11.076 1.00 96.75 229 SER A O 1
ATOM 1687 N N . PHE A 1 230 ? -1.293 -4.666 -9.419 1.00 97.12 230 PHE A N 1
ATOM 1688 C CA . PHE A 1 230 ? -1.346 -6.016 -9.957 1.00 97.12 230 PHE A CA 1
ATOM 1689 C C . PHE A 1 230 ? -2.492 -6.137 -10.962 1.00 97.12 230 PHE A C 1
ATOM 1691 O O . PHE A 1 230 ? -3.608 -5.674 -10.734 1.00 97.12 230 PHE A O 1
ATOM 1698 N N . SER A 1 231 ? -2.235 -6.858 -12.048 1.00 96.69 231 SER A N 1
ATOM 1699 C CA . SER A 1 231 ? -3.305 -7.496 -12.824 1.00 96.69 231 SER A CA 1
ATOM 1700 C C . SER A 1 231 ? -4.198 -8.346 -11.914 1.00 96.69 231 SER A C 1
ATOM 1702 O O . SER A 1 231 ? -3.725 -8.943 -10.946 1.00 96.69 231 SER A O 1
ATOM 1704 N N . ILE A 1 232 ? -5.488 -8.436 -12.238 1.00 94.25 232 ILE A N 1
ATOM 1705 C CA . ILE A 1 232 ? -6.473 -9.144 -11.406 1.00 94.25 232 ILE A CA 1
ATOM 1706 C C . ILE A 1 232 ? -6.160 -10.639 -11.236 1.00 94.25 232 ILE A C 1
ATOM 1708 O O . ILE A 1 232 ? -6.477 -11.230 -10.204 1.00 94.25 232 ILE A O 1
ATOM 1712 N N . ASP A 1 233 ? -5.495 -11.249 -12.220 1.00 94.75 233 ASP A N 1
ATOM 1713 C CA . ASP A 1 233 ? -5.049 -12.643 -12.166 1.00 94.75 233 ASP A CA 1
ATOM 1714 C C . ASP A 1 233 ? -3.690 -12.822 -11.459 1.00 94.75 233 ASP A C 1
ATOM 1716 O O . ASP A 1 233 ? -3.271 -13.952 -11.188 1.00 94.75 233 ASP A O 1
ATOM 1720 N N . GLY A 1 234 ? -3.022 -11.715 -11.122 1.00 94.94 234 GLY A N 1
ATOM 1721 C CA . GLY A 1 234 ? -1.741 -11.679 -10.429 1.00 94.94 234 GLY A CA 1
ATOM 1722 C C . GLY A 1 234 ? -0.546 -12.087 -11.289 1.00 94.94 234 GLY A C 1
ATOM 1723 O O . GLY A 1 234 ? 0.521 -12.350 -10.738 1.00 94.94 234 GLY A O 1
ATOM 1724 N N . LYS A 1 235 ? -0.689 -12.178 -12.619 1.00 95.06 235 LYS A N 1
ATOM 1725 C CA . LYS A 1 235 ? 0.404 -12.601 -13.518 1.00 95.06 235 LYS A CA 1
ATOM 1726 C C . LYS A 1 235 ? 1.279 -11.457 -14.015 1.00 95.06 235 LYS A C 1
ATOM 1728 O O . LYS A 1 235 ? 2.352 -11.710 -14.556 1.00 95.06 235 LYS A O 1
ATOM 1733 N N . ALA A 1 236 ? 0.837 -10.224 -13.813 1.00 96.12 236 ALA A N 1
ATOM 1734 C CA . ALA A 1 236 ? 1.559 -9.004 -14.137 1.00 96.12 236 ALA A CA 1
ATOM 1735 C C . ALA A 1 236 ? 1.499 -7.989 -12.987 1.00 96.12 236 ALA A C 1
ATOM 1737 O O . ALA A 1 236 ? 0.459 -7.849 -12.333 1.00 96.12 236 ALA A O 1
ATOM 1738 N N . VAL A 1 237 ? 2.595 -7.253 -12.797 1.00 97.25 237 VAL A N 1
ATOM 1739 C CA . VAL A 1 237 ? 2.613 -5.962 -12.090 1.00 97.25 237 VAL A CA 1
ATOM 1740 C C . VAL A 1 237 ? 2.790 -4.873 -13.135 1.00 97.25 237 VAL A C 1
ATOM 1742 O O . VAL A 1 237 ? 3.644 -5.006 -14.007 1.00 97.25 237 VAL A O 1
ATOM 1745 N N . VAL A 1 238 ? 2.019 -3.798 -13.054 1.00 97.44 238 VAL A N 1
ATOM 1746 C CA . VAL A 1 238 ? 2.248 -2.576 -13.828 1.00 97.44 238 VAL A CA 1
ATOM 1747 C C . VAL A 1 238 ? 2.759 -1.515 -12.870 1.00 97.44 238 VAL A C 1
ATOM 1749 O O . VAL A 1 238 ? 2.203 -1.362 -11.786 1.00 97.44 238 VAL A O 1
ATOM 1752 N N . THR A 1 239 ? 3.812 -0.795 -13.239 1.00 97.50 239 THR A N 1
ATOM 1753 C CA . THR A 1 239 ? 4.338 0.325 -12.455 1.00 97.50 239 THR A CA 1
ATOM 1754 C C . THR A 1 239 ? 4.528 1.553 -13.330 1.00 97.50 239 THR A C 1
ATOM 1756 O O . THR A 1 239 ? 4.853 1.430 -14.510 1.00 97.50 239 THR A O 1
ATOM 1759 N N . ALA A 1 240 ? 4.318 2.729 -12.750 1.00 96.69 240 ALA A N 1
ATOM 1760 C CA . ALA A 1 240 ? 4.528 4.024 -13.381 1.00 96.69 240 ALA A CA 1
ATOM 1761 C C . ALA A 1 240 ? 5.533 4.837 -12.557 1.00 96.69 240 ALA A C 1
ATOM 1763 O O . ALA A 1 240 ? 5.521 4.763 -11.324 1.00 96.69 240 ALA A O 1
ATOM 1764 N N . GLY A 1 241 ? 6.400 5.573 -13.251 1.00 95.56 241 GLY A N 1
ATOM 1765 C CA . GLY A 1 241 ? 7.433 6.403 -12.646 1.00 95.56 241 GLY A CA 1
ATOM 1766 C C . GLY A 1 241 ? 7.331 7.877 -13.032 1.00 95.56 241 GLY A C 1
ATOM 1767 O O . GLY A 1 241 ? 6.749 8.247 -14.057 1.00 95.56 241 GLY A O 1
ATOM 1768 N N . LEU A 1 242 ? 7.955 8.738 -12.224 1.00 94.19 242 LEU A N 1
ATOM 1769 C CA . LEU A 1 242 ? 8.066 10.181 -12.493 1.00 94.19 242 LEU A CA 1
ATOM 1770 C C . LEU A 1 242 ? 8.945 10.517 -13.711 1.00 94.19 242 LEU A C 1
ATOM 1772 O O . LEU A 1 242 ? 9.007 11.666 -14.141 1.00 94.19 242 LEU A O 1
ATOM 1776 N N . ASP A 1 243 ? 9.613 9.523 -14.285 1.00 92.25 243 ASP A N 1
ATOM 1777 C CA . ASP A 1 243 ? 10.356 9.613 -15.539 1.00 92.25 243 ASP A CA 1
ATOM 1778 C C . ASP A 1 243 ? 9.467 9.441 -16.789 1.00 92.25 243 ASP A C 1
ATOM 1780 O O . ASP A 1 243 ? 9.977 9.438 -17.915 1.00 92.25 243 ASP A O 1
ATOM 1784 N N . GLY A 1 244 ? 8.149 9.297 -16.602 1.00 91.38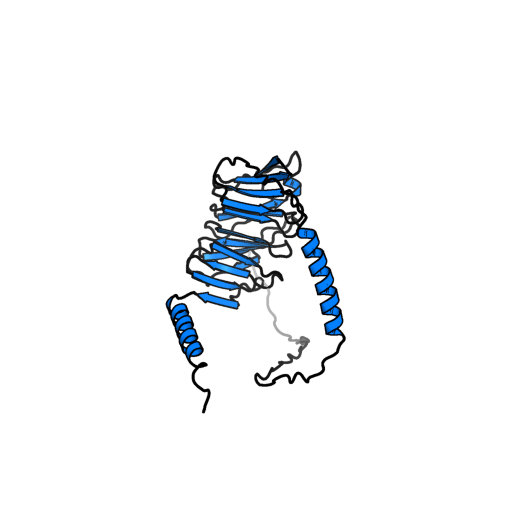 244 GLY A N 1
ATOM 1785 C CA . GLY A 1 244 ? 7.175 9.111 -17.677 1.00 91.38 244 GLY A CA 1
ATOM 1786 C C . GLY A 1 244 ? 7.187 7.705 -18.281 1.00 91.38 244 GLY A C 1
ATOM 1787 O O . GLY A 1 244 ? 6.673 7.510 -19.388 1.00 91.38 244 GLY A O 1
ATOM 1788 N N . VAL A 1 245 ? 7.799 6.734 -17.596 1.00 93.31 245 VAL A N 1
ATOM 1789 C CA . VAL A 1 245 ? 7.810 5.329 -18.007 1.00 93.31 245 VAL A CA 1
ATOM 1790 C C . VAL A 1 245 ? 6.670 4.577 -17.327 1.00 93.31 245 VAL A C 1
ATOM 1792 O O . VAL A 1 245 ? 6.416 4.725 -16.132 1.00 93.31 245 VAL A O 1
ATOM 1795 N N . VAL A 1 246 ? 6.002 3.719 -18.097 1.00 95.62 246 VAL A N 1
ATOM 1796 C CA . VAL A 1 246 ? 5.143 2.651 -17.582 1.00 95.62 246 VAL A CA 1
ATOM 1797 C C . VAL A 1 246 ? 5.789 1.321 -17.940 1.00 95.62 246 VAL A C 1
ATOM 1799 O O . VAL A 1 246 ? 6.132 1.076 -19.096 1.00 95.62 246 VAL A O 1
ATOM 1802 N N . ALA A 1 247 ? 5.966 0.457 -16.949 1.00 95.81 247 ALA A N 1
ATOM 1803 C CA . ALA A 1 247 ? 6.586 -0.849 -17.111 1.00 95.81 247 ALA A CA 1
ATOM 1804 C C . ALA A 1 247 ? 5.639 -1.957 -16.648 1.00 95.81 247 ALA A C 1
ATOM 1806 O O . ALA A 1 247 ? 4.986 -1.846 -15.611 1.00 95.81 247 ALA A O 1
ATOM 1807 N N . VAL A 1 248 ? 5.585 -3.037 -17.422 1.00 97.38 248 VAL A N 1
ATOM 1808 C CA . VAL A 1 248 ? 4.850 -4.264 -17.117 1.00 97.38 248 VAL A CA 1
ATOM 1809 C C . VAL A 1 248 ? 5.861 -5.346 -16.775 1.00 97.38 248 VAL A C 1
ATOM 1811 O O . VAL A 1 248 ? 6.790 -5.607 -17.539 1.00 97.38 248 VAL A O 1
ATOM 1814 N N . TRP A 1 249 ? 5.668 -6.000 -15.640 1.00 97.75 249 TRP A N 1
ATOM 1815 C CA . TRP A 1 249 ? 6.603 -6.954 -15.062 1.00 97.75 249 TRP A CA 1
ATOM 1816 C C . TRP A 1 249 ? 5.940 -8.301 -14.863 1.00 97.75 249 TRP A C 1
ATOM 1818 O O . TRP A 1 249 ? 4.776 -8.374 -14.467 1.00 97.75 249 TRP A O 1
ATOM 1828 N N . ASN A 1 250 ? 6.711 -9.367 -15.039 1.00 96.12 250 ASN A N 1
ATOM 1829 C CA . ASN A 1 250 ? 6.338 -10.682 -14.548 1.00 96.12 250 ASN A CA 1
ATOM 1830 C C . ASN A 1 250 ? 6.682 -10.775 -13.043 1.00 96.12 250 ASN A C 1
ATOM 1832 O O . ASN A 1 250 ? 7.866 -10.757 -12.700 1.00 96.12 250 ASN A O 1
ATOM 1836 N N . PRO A 1 251 ? 5.702 -10.919 -12.131 1.00 94.44 251 PRO A N 1
ATOM 1837 C CA . PRO A 1 251 ? 5.945 -10.909 -10.689 1.00 94.44 251 PRO A CA 1
ATOM 1838 C C . PRO A 1 251 ? 6.794 -12.083 -10.193 1.00 94.44 251 PRO A C 1
ATOM 1840 O O . PRO A 1 251 ? 7.405 -11.988 -9.135 1.00 94.44 251 PRO A O 1
ATOM 1843 N N . ARG A 1 252 ? 6.816 -13.202 -10.930 1.00 91.62 252 ARG A N 1
ATOM 1844 C CA . ARG A 1 252 ? 7.555 -14.413 -10.550 1.00 91.62 252 ARG A CA 1
ATOM 1845 C C . ARG A 1 252 ? 9.024 -14.349 -10.957 1.00 91.62 252 ARG A C 1
ATOM 1847 O O . ARG A 1 252 ? 9.848 -14.951 -10.281 1.00 91.62 252 ARG A O 1
ATOM 1854 N N . THR A 1 253 ? 9.331 -13.715 -12.086 1.00 92.69 253 THR A N 1
ATOM 1855 C CA . THR A 1 253 ? 10.699 -13.678 -12.631 1.00 92.69 253 THR A CA 1
ATOM 1856 C C . THR A 1 253 ? 11.374 -12.322 -12.464 1.00 92.69 253 THR A C 1
ATOM 1858 O O . THR A 1 253 ? 12.589 -12.232 -12.617 1.00 92.69 253 THR A O 1
ATOM 1861 N N . GLY A 1 254 ? 10.603 -11.259 -12.219 1.00 90.88 254 GLY A N 1
ATOM 1862 C CA . GLY A 1 254 ? 11.085 -9.878 -12.214 1.00 90.88 254 GLY A CA 1
ATOM 1863 C C . GLY A 1 254 ? 11.383 -9.303 -13.592 1.00 90.88 254 GLY A C 1
ATOM 1864 O O . GLY A 1 254 ? 11.769 -8.142 -13.685 1.00 90.88 254 GLY A O 1
ATOM 1865 N N . ALA A 1 255 ? 11.217 -10.086 -14.660 1.00 90.06 255 ALA A N 1
ATOM 1866 C CA . ALA A 1 255 ? 11.504 -9.631 -16.010 1.00 90.06 255 ALA A CA 1
ATOM 1867 C C . ALA A 1 255 ? 10.482 -8.581 -16.459 1.00 90.06 255 ALA A C 1
ATOM 1869 O O . ALA A 1 255 ? 9.273 -8.746 -16.262 1.00 90.06 255 ALA A O 1
ATOM 1870 N N . THR A 1 256 ? 10.968 -7.526 -17.106 1.00 91.94 256 THR A N 1
ATOM 1871 C CA . THR A 1 256 ? 10.129 -6.551 -17.801 1.00 91.94 256 THR A CA 1
ATOM 1872 C C . THR A 1 256 ? 9.557 -7.206 -19.060 1.00 91.94 256 THR A C 1
ATOM 1874 O O . THR A 1 256 ? 10.296 -7.573 -19.971 1.00 91.94 256 THR A O 1
ATOM 1877 N N . ALA A 1 257 ? 8.238 -7.377 -19.101 1.00 84.19 257 ALA A N 1
ATOM 1878 C CA . ALA A 1 257 ? 7.515 -7.915 -20.250 1.00 84.19 257 ALA A CA 1
ATOM 1879 C C . ALA A 1 257 ? 7.325 -6.850 -21.338 1.00 84.19 257 ALA A C 1
ATOM 1881 O O . ALA A 1 257 ? 7.405 -7.148 -22.525 1.00 84.19 257 ALA A O 1
ATOM 1882 N N . ALA A 1 258 ? 7.095 -5.604 -20.924 1.00 83.44 258 ALA A N 1
ATOM 1883 C CA . ALA A 1 258 ? 7.017 -4.445 -21.799 1.00 83.44 258 ALA A CA 1
ATOM 1884 C C . ALA A 1 258 ? 7.337 -3.179 -21.001 1.00 83.44 258 ALA A C 1
ATOM 1886 O O . ALA A 1 258 ? 7.052 -3.105 -19.805 1.00 83.44 258 ALA A O 1
ATOM 1887 N N . SER A 1 259 ? 7.880 -2.164 -21.661 1.00 86.00 259 SER A N 1
ATOM 1888 C CA . SER A 1 259 ? 7.908 -0.805 -21.133 1.00 86.00 259 SER A CA 1
ATOM 1889 C C . SER A 1 259 ? 7.554 0.172 -22.243 1.00 86.00 259 SER A C 1
ATOM 1891 O O . SER A 1 259 ? 7.903 -0.029 -23.407 1.00 86.00 259 SER A O 1
ATOM 1893 N N . CYS A 1 260 ? 6.825 1.220 -21.890 1.00 85.19 260 CYS A N 1
ATOM 1894 C CA . CYS A 1 260 ? 6.555 2.330 -22.782 1.00 85.19 260 CYS A CA 1
ATOM 1895 C C . CYS A 1 260 ? 6.929 3.632 -22.085 1.00 85.19 260 CYS A C 1
ATOM 1897 O O . CYS A 1 260 ? 6.749 3.798 -20.879 1.00 85.19 260 CYS A O 1
ATOM 1899 N N . ARG A 1 261 ? 7.478 4.561 -22.860 1.00 82.12 261 ARG A N 1
ATOM 1900 C CA . ARG A 1 261 ? 7.709 5.933 -22.433 1.00 82.12 261 ARG A CA 1
ATOM 1901 C C . ARG A 1 261 ? 6.828 6.802 -23.299 1.00 82.12 261 ARG A C 1
ATOM 1903 O O . ARG A 1 261 ? 6.930 6.736 -24.522 1.00 82.12 261 ARG A O 1
ATOM 1910 N N . THR A 1 262 ? 5.984 7.619 -22.690 1.00 67.81 262 THR A N 1
ATOM 1911 C CA . THR A 1 262 ? 5.274 8.633 -23.464 1.00 67.81 262 THR A CA 1
ATOM 1912 C C . THR A 1 262 ? 6.289 9.673 -23.918 1.00 67.81 262 THR A C 1
ATOM 1914 O O . THR A 1 262 ? 6.824 10.422 -23.103 1.00 67.81 262 THR A O 1
ATOM 1917 N N . ASN A 1 263 ? 6.580 9.715 -25.213 1.00 67.94 263 ASN A N 1
ATOM 1918 C CA . ASN A 1 263 ? 7.207 10.871 -25.833 1.00 67.94 263 ASN A CA 1
ATOM 1919 C C . ASN A 1 263 ? 6.093 11.723 -26.457 1.00 67.94 263 ASN A C 1
ATOM 1921 O O . ASN A 1 263 ? 5.216 11.267 -27.190 1.00 67.94 263 ASN A O 1
ATOM 1925 N N . GLU A 1 264 ? 6.094 13.004 -26.122 1.00 66.00 264 GLU A N 1
ATOM 1926 C CA . GLU A 1 264 ? 5.085 13.924 -26.641 1.00 66.00 264 GLU A CA 1
ATOM 1927 C C . GLU A 1 264 ? 5.172 14.028 -28.174 1.00 66.00 264 GLU A C 1
ATOM 1929 O O . GLU A 1 264 ? 4.165 14.184 -28.861 1.00 66.00 264 GLU A O 1
ATOM 1934 N N . GLU A 1 265 ? 6.370 13.820 -28.729 1.00 62.47 265 GLU A N 1
ATOM 1935 C CA . GLU A 1 265 ? 6.610 13.814 -30.167 1.00 62.47 265 GLU A CA 1
ATOM 1936 C C . GLU A 1 265 ? 5.993 12.616 -30.909 1.00 62.47 265 GLU A C 1
ATOM 1938 O O . GLU A 1 265 ? 5.417 12.838 -31.976 1.00 62.47 265 GLU A O 1
ATOM 1943 N N . GLU A 1 266 ? 6.061 11.366 -30.417 1.00 69.06 266 GLU A N 1
ATOM 1944 C CA . GLU A 1 266 ? 5.399 10.258 -31.138 1.00 69.06 266 GLU A CA 1
ATOM 1945 C C . GLU A 1 266 ? 3.896 10.262 -30.912 1.00 69.06 266 GLU A C 1
ATOM 1947 O O . GLU A 1 266 ? 3.162 9.876 -31.820 1.00 69.06 266 GLU A O 1
ATOM 1952 N N . LEU A 1 267 ? 3.412 10.773 -29.775 1.00 67.38 267 LEU A N 1
ATOM 1953 C CA . LEU A 1 267 ? 1.981 10.999 -29.589 1.00 67.38 267 LEU A CA 1
ATOM 1954 C C . LEU A 1 267 ? 1.462 12.019 -30.612 1.00 67.38 267 LEU A C 1
ATOM 1956 O O . LEU A 1 267 ? 0.476 11.749 -31.297 1.00 67.38 267 LEU A O 1
ATOM 1960 N N . GLN A 1 268 ? 2.161 13.145 -30.788 1.00 71.50 268 GLN A N 1
ATOM 1961 C CA . GLN A 1 268 ? 1.814 14.137 -31.807 1.00 71.50 268 GLN A CA 1
ATOM 1962 C C . GLN A 1 268 ? 1.949 13.579 -33.230 1.00 71.50 268 GLN A C 1
ATOM 1964 O O . GLN A 1 268 ? 1.099 13.869 -34.072 1.00 71.50 268 GLN A O 1
ATOM 1969 N N . ARG A 1 269 ? 2.964 12.752 -33.524 1.00 73.06 269 ARG A N 1
ATOM 1970 C CA . ARG A 1 269 ? 3.081 12.071 -34.830 1.00 73.06 269 ARG A CA 1
ATOM 1971 C C . ARG A 1 269 ? 1.936 11.086 -35.062 1.00 73.06 269 ARG A C 1
ATOM 1973 O O . ARG A 1 269 ? 1.330 11.127 -36.123 1.00 73.06 269 ARG A O 1
ATOM 1980 N N . SER A 1 270 ? 1.596 10.261 -34.075 1.00 72.62 270 SER A N 1
ATOM 1981 C CA . SER A 1 270 ? 0.489 9.299 -34.140 1.00 72.62 270 SER A CA 1
ATOM 1982 C C . SER A 1 270 ? -0.875 9.987 -34.272 1.00 72.62 270 SER A C 1
ATOM 1984 O O . SER A 1 270 ? -1.760 9.485 -34.962 1.00 72.62 270 SER A O 1
ATOM 1986 N N . GLN A 1 271 ? -1.064 11.144 -33.631 1.00 77.88 271 GLN A N 1
ATOM 1987 C CA . GLN A 1 271 ? -2.272 11.958 -33.781 1.00 77.88 271 GLN A CA 1
ATOM 1988 C C . GLN A 1 271 ? -2.358 12.601 -35.170 1.00 77.88 271 GLN A C 1
ATOM 1990 O O . GLN A 1 271 ? -3.414 12.537 -35.791 1.00 77.88 271 GLN A O 1
ATOM 1995 N N . ARG A 1 272 ? -1.255 13.162 -35.688 1.00 78.50 272 ARG A N 1
ATOM 1996 C CA . ARG A 1 272 ? -1.204 13.715 -37.055 1.00 78.50 272 ARG A CA 1
ATOM 1997 C C . ARG A 1 272 ? -1.422 12.643 -38.119 1.00 78.50 272 ARG A C 1
ATOM 1999 O O . ARG A 1 272 ? -2.144 12.900 -39.069 1.00 78.50 272 ARG A O 1
ATOM 2006 N N . GLN A 1 273 ? -0.842 11.457 -37.939 1.00 77.25 273 GLN A N 1
ATOM 2007 C CA . GLN A 1 273 ? -1.030 10.328 -38.849 1.00 77.25 273 GLN A CA 1
ATOM 2008 C C . GLN A 1 273 ? -2.500 9.894 -38.884 1.00 77.25 273 GLN A C 1
ATOM 2010 O O . GLN A 1 273 ? -3.069 9.791 -39.957 1.00 77.25 273 GLN A O 1
ATOM 2015 N N . ARG A 1 274 ? -3.162 9.766 -37.724 1.00 75.12 274 ARG A N 1
ATOM 2016 C CA . ARG A 1 274 ? -4.603 9.452 -37.664 1.00 75.12 274 ARG A CA 1
ATOM 2017 C C . ARG A 1 274 ? -5.503 10.533 -38.263 1.00 75.12 274 ARG A C 1
ATOM 2019 O O . ARG A 1 274 ? -6.547 10.197 -38.803 1.00 75.12 274 ARG A O 1
ATOM 2026 N N . GLN A 1 275 ? -5.121 11.807 -38.163 1.00 75.81 275 GLN A N 1
ATOM 2027 C CA . GLN A 1 275 ? -5.835 12.895 -38.841 1.00 75.81 275 GLN A CA 1
ATOM 2028 C C . GLN A 1 275 ? -5.652 12.828 -40.360 1.00 75.81 275 GLN A C 1
ATOM 2030 O O . GLN A 1 275 ? -6.617 13.012 -41.084 1.00 75.81 275 GLN A O 1
ATOM 2035 N N . GLN A 1 276 ? -4.443 12.513 -40.834 1.00 72.12 276 GLN A N 1
ATOM 2036 C CA . GLN A 1 276 ? -4.178 12.327 -42.261 1.00 72.12 276 GLN A CA 1
ATOM 2037 C C . GLN A 1 276 ? -4.893 11.101 -42.825 1.00 72.12 276 GLN A C 1
ATOM 2039 O O . GLN A 1 276 ? -5.480 11.209 -43.888 1.00 72.12 276 GLN A O 1
ATOM 2044 N N . ASP A 1 277 ? -4.893 9.974 -42.114 1.00 73.25 277 ASP A N 1
ATOM 2045 C CA . ASP A 1 277 ? -5.549 8.744 -42.570 1.00 73.25 277 ASP A CA 1
ATOM 2046 C C . ASP A 1 277 ? -7.087 8.862 -42.507 1.00 73.25 277 ASP A C 1
ATOM 2048 O O . ASP A 1 277 ? -7.778 8.318 -43.360 1.00 73.25 277 ASP A O 1
ATOM 2052 N N . GLY A 1 278 ? -7.632 9.622 -41.546 1.00 58.97 278 GLY A N 1
ATOM 2053 C CA . GLY A 1 278 ? -9.073 9.895 -41.442 1.00 58.97 278 GLY A CA 1
ATOM 2054 C C . GLY A 1 278 ? -9.621 10.893 -42.473 1.00 58.97 278 GLY A C 1
ATOM 2055 O O . GLY A 1 278 ? -10.827 10.913 -42.702 1.00 58.97 278 GLY A O 1
ATOM 2056 N N . ASP A 1 279 ? -8.758 11.690 -43.111 1.00 53.53 279 ASP A N 1
ATOM 2057 C CA . ASP A 1 279 ? -9.132 12.609 -44.198 1.00 53.53 279 ASP A CA 1
ATOM 2058 C C . ASP A 1 279 ? -9.140 11.922 -45.586 1.00 53.53 279 ASP A C 1
ATOM 2060 O O . ASP A 1 279 ? -9.570 12.532 -46.564 1.00 53.53 279 ASP A O 1
ATOM 2064 N N . VAL A 1 280 ? -8.693 10.661 -45.704 1.00 55.19 280 VAL A N 1
ATOM 2065 C CA . VAL A 1 280 ? -8.580 9.946 -46.998 1.00 55.19 280 VAL A CA 1
ATOM 2066 C C . VAL A 1 280 ? -9.870 9.20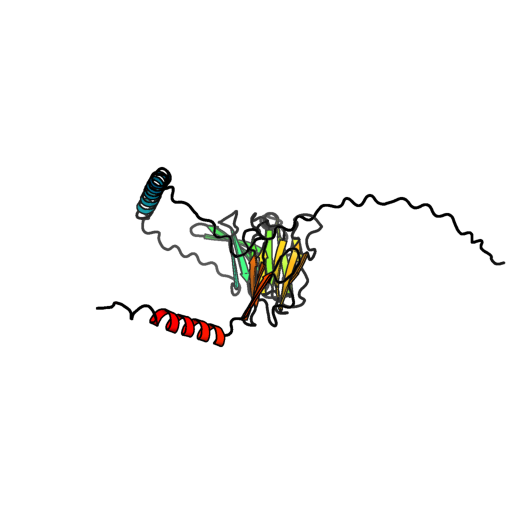0 -47.393 1.00 55.19 280 VAL A C 1
ATOM 2068 O O . VAL A 1 280 ? -10.034 8.858 -48.560 1.00 55.19 280 VAL A O 1
ATOM 2071 N N . ASP A 1 281 ? -10.841 9.035 -46.488 1.00 49.88 281 ASP A N 1
ATOM 2072 C CA . ASP A 1 281 ? -12.075 8.259 -46.738 1.00 49.88 281 ASP A CA 1
ATOM 2073 C C . ASP A 1 281 ? -13.280 9.085 -47.259 1.00 49.88 281 ASP A C 1
ATOM 2075 O O . ASP A 1 281 ? -14.410 8.598 -47.268 1.00 49.88 281 ASP A O 1
ATOM 2079 N N . MET A 1 282 ? -13.088 10.335 -47.704 1.00 47.59 282 MET A N 1
ATOM 2080 C CA . MET A 1 282 ? -14.198 11.229 -48.111 1.00 47.59 282 MET A CA 1
ATOM 2081 C C . MET A 1 282 ? -14.138 11.762 -49.554 1.00 47.59 282 MET A C 1
ATOM 2083 O O . MET A 1 282 ? -14.900 12.667 -49.891 1.00 47.59 282 MET A O 1
ATOM 2087 N N . GLU A 1 283 ? -13.306 11.202 -50.437 1.00 46.91 283 GLU A N 1
ATOM 2088 C CA . GLU A 1 283 ? -13.294 11.590 -51.859 1.00 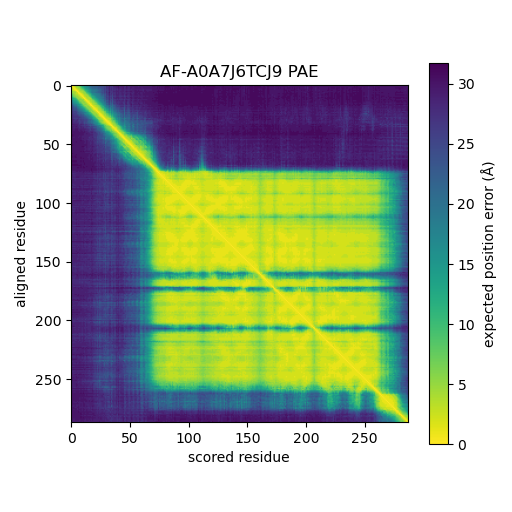46.91 283 GLU A CA 1
ATOM 2089 C C . GLU A 1 283 ? -13.179 10.392 -52.818 1.00 46.91 283 GLU A C 1
ATOM 2091 O O . GLU A 1 283 ? -12.240 10.305 -53.600 1.00 46.91 283 GLU A O 1
ATOM 2096 N N . GLU A 1 284 ? -14.160 9.482 -52.822 1.00 47.97 284 GLU A N 1
ATOM 2097 C CA . GLU A 1 284 ? -14.471 8.712 -54.040 1.00 47.97 284 GLU A CA 1
ATOM 2098 C C . GLU A 1 284 ? -15.926 8.194 -54.047 1.00 47.97 284 GLU A C 1
ATOM 2100 O O . GLU A 1 284 ? -16.196 7.006 -53.904 1.00 47.97 284 GLU A O 1
ATOM 2105 N N . GLU A 1 285 ? -16.899 9.090 -54.262 1.00 41.66 285 GLU A N 1
ATOM 2106 C CA . GLU A 1 285 ? -18.133 8.704 -54.963 1.00 41.66 285 GLU A CA 1
ATOM 2107 C C . GLU A 1 285 ? -18.143 9.336 -56.361 1.00 41.66 285 GLU A C 1
ATOM 2109 O O . GLU A 1 285 ? -18.194 10.552 -56.557 1.00 41.66 285 GLU A O 1
ATOM 2114 N N . VAL A 1 286 ? -18.004 8.430 -57.325 1.00 44.25 286 VAL A N 1
ATOM 2115 C CA . VAL A 1 286 ? -17.897 8.590 -58.776 1.00 44.25 286 VAL A CA 1
ATOM 2116 C C . VAL A 1 286 ? -19.247 9.032 -59.376 1.00 44.25 286 VAL A C 1
ATOM 2118 O O . VAL A 1 286 ? -20.276 8.533 -58.920 1.00 44.25 286 VAL A O 1
ATOM 2121 N N . PRO A 1 287 ? -19.295 9.900 -60.410 1.00 53.41 287 PRO A N 1
ATOM 2122 C CA . PRO A 1 287 ? -20.504 10.085 -61.218 1.00 53.41 287 PRO A CA 1
ATOM 2123 C C . PRO A 1 287 ? -20.734 8.955 -62.235 1.00 53.41 287 PRO A C 1
ATOM 2125 O O . PRO A 1 287 ? -19.761 8.528 -62.901 1.00 53.41 287 PRO A O 1
#

Foldseek 3Di:
DDDDDDDDDDDDDDDDDDPDPDDDDPPPDDDPPPDPPPDDDDDPPVVVVVVVVVVVVVVVVVVVVPPDPPPPDDDDDDDPADFQDKDAQLVDNQWMWTWGQQQWIWIWGDDVPDIGTQDIAHAGPGTFNEWYAFLNSQKIWTFWQSQWIFIAGVVLSNDPPRDRNDGLDIAHDPNGGWQYKDAQNNRQKMKTWGQQQKIWMWGQDPDPPGHHTQDIQDDQGPGTFNDWYADNVRQWIWTAGPQQKIFIAGSNPSDTPDMDHDDVVVVVVVVVVVVVVVVPPPPDDDD

Radius of gyration: 29.17 Å; Cα contacts (8 Å, |Δi|>4): 555; chains: 1; bounding box: 95×64×86 Å

Mean predicted aligned error: 15.56 Å

Sequence (287 aa):
MSIPPSTPDKDASDTRQGDEEQQEQEDIYINPDDCIDLGEGVDDSAEVAADERAGVAADLLEAADEEEERDNCSITYPFTDAALCLAANPKDHTVVAVGLQNDTAELLRIRPGSVEPLRILRGHTDSVVSVAFSSDGELLATGSYDGTVKVWEVAKLMAETGDCSTPMLSLEGPGEGVEWVSWHPKGHAVCAGSQDGTAWMWWAGKSSGGGNVMQVFAGAHGAAVNCGSFSIDGKAVVTAGLDGVVAVWNPRTGATAASCRTNEEELQRSQRQRQQDGDVDMEEEVP